Protein AF-A0A1Z8JPA1-F1 (afdb_monomer)

InterPro domains:
  IPR013260 mRNA splicing factor SYF2 [PF08231] (62-197)

Organism: Pichia kudriavzevii (NCBI:txid4909)

Sequence (200 aa):
MTDQRTSQGILEKIKALKSARVEAIQANKRAVYDEASGGKKKNREKQKVKDAFNDEAEQISEHDIEGKERTKRPKKTHGKCKGESQLALQNYKKLAERTYAKNVKEMDDHGLKKTRTEYLEEKELVKKLKAEGLGEEEIRSKLTSRTKLDKYVQKVTSWEKKVYEHRHKSNAIEGADGAIHEKNLHFNNKLKRHYNSIDQ

Mean predicted aligned error: 20.12 Å

Structure (mmCIF, N/CA/C/O backbone):
data_AF-A0A1Z8JPA1-F1
#
_entry.id   AF-A0A1Z8JPA1-F1
#
loop_
_atom_site.group_PDB
_atom_site.id
_atom_site.type_symbol
_atom_site.label_atom_id
_atom_site.label_alt_id
_atom_site.label_comp_id
_atom_site.label_asym_id
_atom_site.label_entity_id
_atom_site.label_seq_id
_atom_site.pdbx_PDB_ins_code
_atom_site.Cartn_x
_atom_site.Cartn_y
_atom_site.Cartn_z
_atom_site.occupancy
_atom_site.B_iso_or_equiv
_atom_site.auth_seq_id
_atom_site.auth_comp_id
_atom_site.auth_asym_id
_atom_site.auth_atom_id
_atom_site.pdbx_PDB_model_num
ATOM 1 N N . MET A 1 1 ? 21.928 51.104 -36.465 1.00 48.19 1 MET A N 1
ATOM 2 C CA . MET A 1 1 ? 22.672 50.748 -35.231 1.00 48.19 1 MET A CA 1
ATOM 3 C C . MET A 1 1 ? 21.711 50.276 -34.126 1.00 48.19 1 MET A C 1
ATOM 5 O O . MET A 1 1 ? 21.634 50.902 -33.077 1.00 48.19 1 MET A O 1
ATOM 9 N N . THR A 1 2 ? 20.955 49.190 -34.333 1.00 52.53 2 THR A N 1
ATOM 10 C CA . THR A 1 2 ? 19.867 48.779 -33.407 1.00 52.53 2 THR A CA 1
ATOM 11 C C . THR A 1 2 ? 19.910 47.313 -32.952 1.00 52.53 2 THR A C 1
ATOM 13 O O . THR A 1 2 ? 19.238 46.984 -31.981 1.00 52.53 2 THR A O 1
ATOM 16 N N . ASP A 1 3 ? 20.763 46.459 -33.527 1.00 54.31 3 ASP A N 1
ATOM 17 C CA . ASP A 1 3 ? 20.795 45.016 -33.202 1.00 54.31 3 ASP A CA 1
ATOM 18 C C . ASP A 1 3 ? 21.645 44.614 -31.984 1.00 54.31 3 ASP A C 1
ATOM 20 O O . ASP A 1 3 ? 21.549 43.493 -31.478 1.00 54.31 3 ASP A O 1
ATOM 24 N N . GLN A 1 4 ? 22.481 45.515 -31.461 1.00 53.53 4 GLN A N 1
ATOM 25 C CA . GLN A 1 4 ? 23.357 45.179 -30.330 1.00 53.53 4 GLN A CA 1
ATOM 26 C C . GLN A 1 4 ? 22.633 45.204 -28.970 1.00 53.53 4 GLN A C 1
ATOM 28 O O . GLN A 1 4 ? 22.968 44.412 -28.089 1.00 53.53 4 GLN A O 1
ATOM 33 N N . ARG A 1 5 ? 21.596 46.042 -28.800 1.00 54.59 5 ARG A N 1
ATOM 34 C CA . ARG A 1 5 ? 20.863 46.176 -27.521 1.00 54.59 5 ARG A CA 1
ATOM 35 C C . ARG A 1 5 ? 19.917 45.004 -27.239 1.00 54.59 5 ARG A C 1
ATOM 37 O O . ARG A 1 5 ? 19.793 44.575 -26.095 1.00 54.59 5 ARG A O 1
ATOM 44 N N . THR A 1 6 ? 19.281 44.452 -28.271 1.00 59.22 6 THR A N 1
ATOM 45 C CA . THR A 1 6 ? 18.412 43.265 -28.167 1.00 59.22 6 THR A CA 1
ATOM 46 C C . THR A 1 6 ? 19.223 42.004 -27.872 1.00 59.22 6 THR A C 1
ATOM 48 O O . THR A 1 6 ? 18.837 41.202 -27.021 1.00 59.22 6 THR A O 1
ATOM 51 N N . SER A 1 7 ? 20.395 41.875 -28.494 1.00 61.62 7 SER A N 1
ATOM 52 C CA . SER A 1 7 ? 21.318 40.757 -28.281 1.00 61.62 7 SER A CA 1
ATOM 53 C C . SER A 1 7 ? 21.902 40.733 -26.859 1.00 61.62 7 SER A C 1
ATOM 55 O O . SER A 1 7 ? 21.977 39.669 -26.241 1.00 61.62 7 SER A O 1
ATOM 57 N N . GLN A 1 8 ? 22.245 41.898 -26.292 1.00 66.44 8 GLN A N 1
ATOM 58 C CA . GLN A 1 8 ? 22.719 42.009 -24.905 1.00 66.44 8 GLN A CA 1
ATOM 59 C C . GLN A 1 8 ? 21.633 41.655 -23.875 1.00 66.44 8 GLN A C 1
ATOM 61 O O . GLN A 1 8 ? 21.898 40.868 -22.967 1.00 66.44 8 GLN A O 1
ATOM 66 N N . GLY A 1 9 ? 20.393 42.129 -24.048 1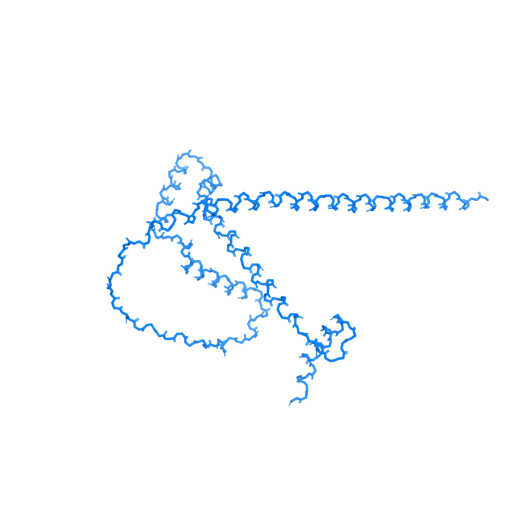.00 73.50 9 GLY A N 1
ATOM 67 C CA . GLY A 1 9 ? 19.293 41.807 -23.125 1.00 73.50 9 GLY A CA 1
ATOM 68 C C . GLY A 1 9 ? 18.903 40.321 -23.114 1.00 73.50 9 GLY A C 1
ATOM 69 O O . GLY A 1 9 ? 18.508 39.778 -22.080 1.00 73.50 9 GLY A O 1
ATOM 70 N N . ILE A 1 10 ? 19.049 39.626 -24.247 1.00 72.31 10 ILE A N 1
ATOM 71 C CA . ILE A 1 10 ? 18.831 38.173 -24.335 1.00 72.31 10 ILE A CA 1
ATOM 72 C C . ILE A 1 10 ? 19.960 37.412 -23.627 1.00 72.31 10 ILE A C 1
ATOM 74 O O . ILE A 1 10 ? 19.694 36.470 -22.877 1.00 72.31 10 ILE A O 1
ATOM 78 N N . LEU A 1 11 ? 21.212 37.839 -23.808 1.00 80.25 11 LEU A N 1
ATOM 79 C CA . LEU A 1 11 ? 22.367 37.253 -23.127 1.00 80.25 11 LEU A CA 1
ATOM 80 C C . LEU A 1 11 ? 22.272 37.388 -21.603 1.00 80.25 11 LEU A C 1
ATOM 82 O O . LEU A 1 11 ? 22.547 36.419 -20.893 1.00 80.25 11 LEU A O 1
ATOM 86 N N . GLU A 1 12 ? 21.827 38.537 -21.095 1.00 83.25 12 GLU A N 1
ATOM 87 C CA . GLU A 1 12 ? 21.614 38.747 -19.659 1.00 83.25 12 GLU A CA 1
ATOM 88 C C . GLU A 1 12 ? 20.503 37.855 -19.097 1.00 83.25 12 GLU A C 1
ATOM 90 O O . GLU A 1 12 ? 20.699 37.214 -18.061 1.00 83.25 12 GLU A O 1
ATOM 95 N N . LYS A 1 13 ? 19.384 37.699 -19.816 1.00 80.44 13 LYS A N 1
ATOM 96 C CA . LYS A 1 13 ? 18.315 36.758 -19.433 1.00 80.44 13 LYS A CA 1
ATOM 97 C C . LYS A 1 13 ? 18.797 35.310 -19.401 1.00 80.44 13 LYS A C 1
ATOM 99 O O . LYS A 1 13 ? 18.468 34.573 -18.474 1.00 80.44 13 LYS A O 1
ATOM 104 N N . ILE A 1 14 ? 19.610 34.891 -20.372 1.00 83.62 14 ILE A N 1
ATOM 105 C CA . ILE A 1 14 ? 20.201 33.544 -20.385 1.00 83.62 14 ILE A CA 1
ATOM 106 C C . ILE A 1 14 ? 21.152 33.360 -19.196 1.00 83.62 14 ILE A C 1
ATOM 108 O O . ILE A 1 14 ? 21.173 32.288 -18.587 1.00 83.62 14 ILE A O 1
ATOM 112 N N . LYS A 1 15 ? 21.922 34.391 -18.836 1.00 88.81 15 LYS A N 1
ATOM 113 C CA . LYS A 1 15 ? 22.817 34.365 -17.672 1.00 88.81 15 LYS A CA 1
ATOM 114 C C . LYS A 1 15 ? 22.029 34.223 -16.366 1.00 88.81 15 LYS A C 1
ATOM 116 O O . LYS A 1 15 ? 22.367 33.352 -15.568 1.00 88.81 15 LYS A O 1
ATOM 121 N N . ALA A 1 16 ? 20.948 34.986 -16.210 1.00 83.50 16 ALA A N 1
ATOM 122 C CA . ALA A 1 16 ? 20.053 34.921 -15.054 1.00 83.50 16 ALA A CA 1
ATOM 123 C C . ALA A 1 16 ? 19.340 33.561 -14.930 1.00 83.50 16 ALA A C 1
ATOM 125 O O . ALA A 1 16 ? 19.232 32.998 -13.844 1.00 83.50 16 ALA A O 1
ATOM 126 N N . LEU A 1 17 ? 18.907 32.969 -16.046 1.00 84.00 17 LEU A N 1
ATOM 127 C CA . LEU A 1 17 ? 18.306 31.630 -16.039 1.00 84.00 17 LEU A CA 1
ATOM 128 C C . LEU A 1 17 ? 19.322 30.543 -15.667 1.00 84.00 17 LEU A C 1
ATOM 130 O O . LEU A 1 17 ? 18.989 29.586 -14.965 1.00 84.00 17 LEU A O 1
ATOM 134 N N . LYS A 1 18 ? 20.576 30.682 -16.111 1.00 87.38 18 LYS A N 1
ATOM 135 C CA . LYS A 1 18 ? 21.655 29.761 -15.733 1.00 87.38 18 LYS A CA 1
ATOM 136 C C . LYS A 1 18 ? 22.012 29.882 -14.251 1.00 87.38 18 LYS A C 1
ATOM 138 O O . LYS A 1 18 ? 22.195 28.843 -13.621 1.00 87.38 18 LYS A O 1
ATOM 143 N N . SER A 1 19 ? 22.069 31.089 -13.683 1.00 87.50 19 SER A N 1
ATOM 144 C CA . SER A 1 19 ? 22.317 31.270 -12.245 1.00 87.50 19 SER A CA 1
ATOM 145 C C . SER A 1 19 ? 21.166 30.724 -11.399 1.00 87.50 19 SER A C 1
ATOM 147 O O . SER A 1 19 ? 21.419 29.927 -10.500 1.00 87.50 19 SER A O 1
ATOM 149 N N . ALA A 1 20 ? 19.914 31.016 -11.765 1.00 85.38 20 ALA A N 1
ATOM 150 C CA . ALA A 1 20 ? 18.733 30.494 -11.072 1.00 85.38 20 ALA A CA 1
ATOM 151 C C . ALA A 1 20 ? 18.687 28.955 -11.081 1.00 85.38 20 ALA A C 1
ATOM 153 O O . ALA A 1 20 ? 18.350 28.316 -10.085 1.00 85.38 20 ALA A O 1
ATOM 154 N N . ARG A 1 21 ? 19.098 28.329 -12.192 1.00 86.25 21 ARG A N 1
ATOM 155 C CA . ARG A 1 21 ? 19.219 26.868 -12.280 1.00 86.25 21 ARG A CA 1
ATOM 156 C C . ARG A 1 21 ? 20.281 26.318 -11.324 1.00 86.25 21 ARG A C 1
ATOM 158 O O . ARG A 1 21 ? 20.0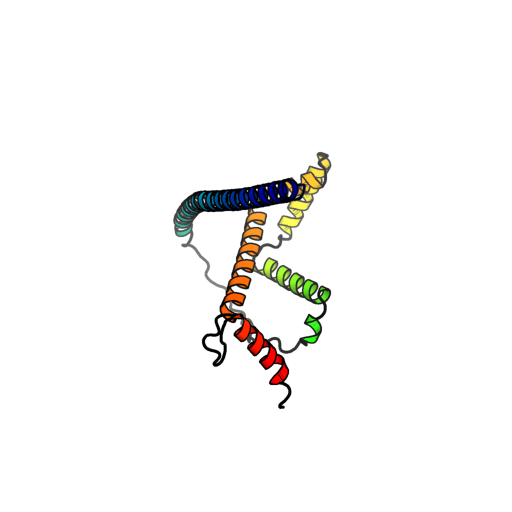58 25.276 -10.712 1.00 86.25 21 ARG A O 1
ATOM 165 N N . VAL A 1 22 ? 21.435 26.973 -11.214 1.00 89.56 22 VAL A N 1
ATOM 166 C CA . VAL A 1 22 ? 22.514 26.541 -10.311 1.00 89.56 22 VAL A CA 1
ATOM 167 C C . VAL A 1 22 ? 22.092 26.687 -8.849 1.00 89.56 22 VAL A C 1
ATOM 169 O O . VAL A 1 22 ? 22.307 25.758 -8.070 1.00 89.56 22 VAL A O 1
ATOM 172 N N . GLU A 1 23 ? 21.429 27.786 -8.493 1.00 88.38 23 GLU A N 1
ATOM 173 C CA . GLU A 1 23 ? 20.879 28.006 -7.151 1.00 88.38 23 GLU A CA 1
ATOM 174 C C . GLU A 1 23 ? 19.828 26.955 -6.785 1.00 88.38 23 GLU A C 1
ATOM 176 O O . GLU A 1 23 ? 19.920 26.345 -5.720 1.00 88.38 23 GLU A O 1
ATOM 181 N N . ALA A 1 24 ? 18.898 26.644 -7.693 1.00 83.06 24 ALA A N 1
ATOM 182 C CA . ALA A 1 24 ? 17.896 25.602 -7.473 1.00 83.06 24 ALA A CA 1
ATOM 183 C C . ALA A 1 24 ? 18.530 24.212 -7.269 1.00 83.06 24 ALA A C 1
ATOM 185 O O . ALA A 1 24 ? 18.106 23.444 -6.404 1.00 83.06 24 ALA A O 1
ATOM 186 N N . ILE A 1 25 ? 19.584 23.884 -8.026 1.00 84.88 25 ILE A N 1
ATOM 187 C CA . ILE A 1 25 ? 20.325 22.625 -7.858 1.00 84.88 25 ILE A CA 1
ATOM 188 C C . ILE A 1 25 ? 21.041 22.587 -6.502 1.00 84.88 25 ILE A C 1
ATOM 190 O O . ILE A 1 25 ? 21.044 21.544 -5.845 1.00 84.88 25 ILE A O 1
ATOM 194 N N . GLN A 1 26 ? 21.649 23.691 -6.065 1.00 86.62 26 GLN A N 1
ATOM 195 C CA . GLN A 1 26 ? 22.315 23.754 -4.763 1.00 86.62 26 GLN A CA 1
ATOM 196 C C . GLN A 1 26 ? 21.324 23.686 -3.596 1.00 86.62 26 GLN A C 1
ATOM 198 O O . GLN A 1 26 ? 21.591 22.968 -2.632 1.00 86.62 26 GLN A O 1
ATOM 203 N N . ALA A 1 27 ? 20.174 24.356 -3.693 1.00 82.62 27 ALA A N 1
ATOM 204 C CA . ALA A 1 27 ? 19.107 24.287 -2.697 1.00 82.62 27 ALA A CA 1
ATOM 205 C C . ALA A 1 27 ? 18.557 22.858 -2.557 1.00 82.62 27 ALA A C 1
ATOM 207 O O . ALA A 1 27 ? 18.473 22.340 -1.445 1.00 82.62 27 ALA A O 1
ATOM 208 N N . ASN A 1 28 ? 18.305 22.173 -3.679 1.00 79.88 28 ASN A N 1
ATOM 209 C CA . ASN A 1 28 ? 17.888 20.768 -3.668 1.00 79.88 28 ASN A CA 1
ATOM 210 C C . ASN A 1 28 ? 18.952 19.846 -3.067 1.00 79.88 28 ASN A C 1
ATOM 212 O O . ASN A 1 28 ? 18.622 18.952 -2.294 1.00 79.88 28 ASN A O 1
ATOM 216 N N . LYS A 1 29 ? 20.238 20.065 -3.374 1.00 81.50 29 LYS A N 1
ATOM 217 C CA . LYS A 1 29 ? 21.318 19.294 -2.744 1.00 81.50 29 LYS A CA 1
ATOM 218 C C . LYS A 1 29 ? 21.328 19.490 -1.229 1.00 81.50 29 LYS A C 1
ATOM 220 O O . LYS A 1 29 ? 21.398 18.498 -0.514 1.00 81.50 29 LYS A O 1
ATOM 225 N N . ARG A 1 30 ? 21.225 20.730 -0.738 1.00 80.88 30 ARG A N 1
ATOM 226 C CA . ARG A 1 30 ? 21.169 21.021 0.706 1.00 80.88 30 ARG A CA 1
ATOM 227 C C . ARG A 1 30 ? 19.982 20.329 1.376 1.00 80.88 30 ARG A C 1
ATOM 229 O O . ARG A 1 30 ? 20.199 19.614 2.343 1.00 80.88 30 ARG A O 1
ATOM 236 N N . ALA A 1 31 ? 18.785 20.425 0.796 1.00 75.62 31 ALA A N 1
ATOM 237 C CA . ALA A 1 31 ? 17.591 19.758 1.319 1.00 75.62 31 ALA A CA 1
ATOM 238 C C . ALA A 1 31 ? 17.764 18.231 1.432 1.00 75.62 31 ALA A C 1
ATOM 240 O O . ALA A 1 31 ? 17.454 17.649 2.468 1.00 75.62 31 ALA A O 1
ATOM 241 N N . VAL A 1 32 ? 18.341 17.587 0.410 1.00 74.88 32 VAL A N 1
ATOM 242 C CA . VAL A 1 32 ? 18.618 16.139 0.424 1.00 74.88 32 VAL A CA 1
ATOM 243 C C . VAL A 1 32 ? 19.662 15.767 1.486 1.00 74.88 32 VAL A C 1
ATOM 245 O O . VAL A 1 32 ? 19.533 14.734 2.144 1.00 74.88 32 VAL A O 1
ATOM 248 N N . TYR A 1 33 ? 20.694 16.592 1.687 1.00 72.62 33 TYR A N 1
ATOM 249 C CA . TYR A 1 33 ? 21.696 16.357 2.732 1.00 72.62 33 TYR A CA 1
ATOM 250 C C . TYR A 1 33 ? 21.137 16.571 4.145 1.00 72.62 33 TYR A C 1
ATOM 252 O O . TYR A 1 33 ? 21.442 15.777 5.040 1.00 72.62 33 TYR A O 1
ATOM 260 N N . ASP A 1 34 ? 20.287 17.575 4.346 1.00 71.75 34 ASP A N 1
ATOM 261 C CA . ASP A 1 34 ? 19.617 17.826 5.624 1.00 71.75 34 ASP A CA 1
ATOM 262 C C . ASP A 1 34 ? 18.659 16.677 5.973 1.00 71.75 34 ASP A C 1
ATOM 264 O O . ASP A 1 34 ? 18.681 16.168 7.096 1.00 71.75 34 ASP A O 1
ATOM 268 N N . GLU A 1 35 ?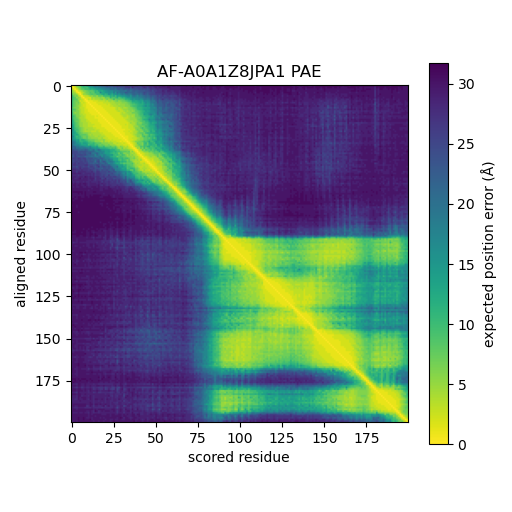 17.915 16.165 4.990 1.00 67.12 35 GLU A N 1
ATOM 269 C CA . GLU A 1 35 ? 17.031 15.005 5.140 1.00 67.12 35 GLU A CA 1
ATOM 270 C C . GLU A 1 35 ? 17.817 13.713 5.444 1.00 67.12 35 GLU A C 1
ATOM 272 O O . GLU A 1 35 ? 17.472 12.955 6.361 1.00 67.12 35 GLU A O 1
ATOM 277 N N . ALA A 1 36 ? 18.950 13.496 4.766 1.00 64.75 36 ALA A N 1
ATOM 278 C CA . ALA A 1 36 ? 19.841 12.365 5.024 1.00 64.75 36 ALA A CA 1
ATOM 279 C C . ALA A 1 36 ? 20.519 12.442 6.407 1.00 64.75 36 ALA A C 1
ATOM 281 O O . ALA A 1 36 ? 20.702 11.415 7.072 1.00 64.75 36 ALA A O 1
ATOM 282 N N . SER A 1 37 ? 20.885 13.642 6.870 1.00 61.25 37 SER A N 1
ATOM 283 C CA . SER A 1 37 ? 21.496 13.845 8.190 1.00 61.25 37 SER A CA 1
ATOM 284 C C . SER A 1 37 ? 20.477 13.682 9.329 1.00 61.25 37 SER A C 1
ATOM 286 O O . SER A 1 37 ? 20.768 13.013 10.328 1.00 61.25 37 SER A O 1
ATOM 288 N N . GLY A 1 38 ? 19.245 14.171 9.143 1.00 55.03 38 GLY A N 1
ATOM 289 C CA . GLY A 1 38 ? 18.122 13.964 10.060 1.00 55.03 38 GLY A CA 1
ATOM 290 C C . GLY A 1 38 ? 17.704 12.492 10.167 1.00 55.03 38 GLY A C 1
ATOM 291 O O . GLY A 1 38 ? 17.390 12.009 11.260 1.00 55.03 38 GLY A O 1
ATOM 292 N N . GLY A 1 39 ? 17.786 11.740 9.064 1.00 54.94 39 GLY A N 1
ATOM 293 C CA . GLY A 1 39 ? 17.540 10.296 9.034 1.00 54.94 39 GLY A CA 1
ATOM 294 C C . GLY A 1 39 ? 18.541 9.480 9.862 1.00 54.94 39 GLY A C 1
ATOM 295 O O . GLY A 1 39 ? 18.152 8.531 10.548 1.00 54.94 39 GLY A O 1
ATOM 296 N N . LYS A 1 40 ? 19.824 9.872 9.882 1.00 55.00 40 LYS A N 1
ATOM 297 C CA . LYS A 1 40 ? 20.860 9.183 10.675 1.00 55.00 40 LYS A CA 1
ATOM 298 C C . LYS A 1 40 ? 20.675 9.361 12.186 1.00 55.00 40 LYS A C 1
ATOM 300 O O . LYS A 1 40 ? 20.874 8.396 12.924 1.00 55.00 40 LYS A O 1
ATOM 305 N N . LYS A 1 41 ? 20.241 10.540 12.653 1.00 52.97 41 LYS A N 1
ATOM 306 C CA . LYS A 1 41 ? 19.901 10.760 14.075 1.00 52.97 41 LYS A CA 1
ATOM 307 C C . LYS A 1 41 ? 18.720 9.886 14.517 1.00 52.97 41 LYS A C 1
ATOM 309 O O . LYS A 1 41 ? 18.833 9.197 15.527 1.00 52.97 41 LYS A O 1
ATOM 314 N N . LYS A 1 42 ? 17.650 9.815 13.714 1.00 55.69 42 LYS A N 1
ATOM 315 C CA . LYS A 1 42 ? 16.453 9.008 14.027 1.00 55.69 42 LYS A CA 1
ATOM 316 C C . LYS A 1 42 ? 16.705 7.495 14.012 1.00 55.69 42 LYS A C 1
ATOM 318 O O . LYS A 1 42 ? 16.097 6.772 14.796 1.00 55.69 42 LYS A O 1
ATOM 323 N N . ASN A 1 43 ? 17.602 6.997 13.159 1.00 55.50 43 ASN A N 1
ATOM 324 C CA . ASN A 1 43 ? 17.949 5.570 13.149 1.00 55.50 43 ASN A CA 1
ATOM 325 C C . ASN A 1 43 ? 18.794 5.153 14.360 1.00 55.50 43 ASN A C 1
ATOM 327 O O . ASN A 1 43 ? 18.585 4.066 14.890 1.00 55.50 43 ASN A O 1
ATOM 331 N N . ARG A 1 44 ? 19.694 6.019 14.847 1.00 56.22 44 ARG A N 1
ATOM 332 C CA . ARG A 1 44 ? 20.522 5.725 16.030 1.00 56.22 44 ARG A CA 1
ATOM 333 C C . ARG A 1 44 ? 19.691 5.657 17.318 1.00 56.22 44 ARG A C 1
ATOM 335 O O . ARG A 1 44 ? 19.993 4.866 18.202 1.00 56.22 44 ARG A O 1
ATOM 342 N N . GLU A 1 45 ? 18.622 6.445 17.392 1.00 55.50 45 GLU A N 1
ATOM 343 C CA . GLU A 1 45 ? 17.658 6.439 18.499 1.00 55.50 45 GLU A CA 1
ATOM 344 C C . GLU A 1 45 ? 16.766 5.185 18.474 1.00 55.50 45 GLU A C 1
ATOM 346 O O . GLU A 1 45 ? 16.570 4.538 19.499 1.00 55.50 45 GLU A O 1
ATOM 351 N N . LYS A 1 46 ? 16.322 4.757 17.282 1.00 58.81 46 LYS A N 1
ATOM 352 C CA . LYS A 1 46 ? 15.574 3.500 17.095 1.00 58.81 46 LYS A CA 1
ATOM 353 C C . LYS A 1 46 ? 16.400 2.245 17.382 1.00 58.81 46 LYS A C 1
ATOM 355 O O . LYS A 1 46 ? 15.825 1.238 17.785 1.00 58.81 46 LYS A O 1
ATOM 360 N N . GLN A 1 47 ? 17.715 2.292 17.168 1.00 56.56 47 GLN A N 1
ATOM 361 C CA . GLN A 1 47 ? 18.610 1.180 17.492 1.00 56.56 47 GLN A CA 1
ATOM 362 C C . GLN A 1 47 ? 18.734 1.001 19.014 1.00 56.56 47 GLN A C 1
ATOM 364 O O . GLN A 1 47 ? 18.510 -0.096 19.503 1.00 56.56 47 GLN A O 1
ATOM 369 N N . LYS A 1 48 ? 18.925 2.095 19.770 1.00 58.66 48 LYS A N 1
ATOM 370 C CA . LYS A 1 48 ? 18.981 2.052 21.245 1.00 58.66 48 LYS A CA 1
ATOM 371 C C . LYS A 1 48 ? 17.704 1.502 21.892 1.00 58.66 48 LYS A C 1
ATOM 373 O O . LYS A 1 48 ? 17.785 0.805 22.893 1.00 58.66 48 LYS A O 1
ATOM 378 N N . VAL A 1 49 ? 16.534 1.797 21.319 1.00 57.44 49 VAL A N 1
ATOM 379 C CA . VAL A 1 49 ? 15.247 1.261 21.807 1.00 57.44 49 VAL A CA 1
ATOM 380 C C . VAL A 1 49 ? 15.085 -0.226 21.474 1.00 57.44 49 VAL A C 1
ATOM 382 O O . VAL A 1 49 ? 14.476 -0.956 22.248 1.00 57.44 49 VAL A O 1
ATOM 385 N N . LYS A 1 50 ? 15.629 -0.693 20.341 1.00 58.31 50 LYS A N 1
ATOM 386 C CA . LYS A 1 50 ? 15.616 -2.119 19.984 1.00 58.31 50 LYS A CA 1
ATOM 387 C C . LYS A 1 50 ? 16.528 -2.953 20.875 1.00 58.31 50 LYS A C 1
ATOM 389 O O . LYS A 1 50 ? 16.120 -4.042 21.255 1.00 58.31 50 LYS A O 1
ATOM 394 N N . ASP A 1 51 ? 17.706 -2.437 21.208 1.00 55.97 51 ASP A N 1
ATOM 395 C CA . ASP A 1 51 ? 18.657 -3.156 22.057 1.00 55.97 51 ASP A CA 1
ATOM 396 C C . ASP A 1 51 ? 18.100 -3.294 23.493 1.00 55.97 51 ASP A C 1
ATOM 398 O O . ASP A 1 51 ? 18.153 -4.377 24.060 1.00 55.97 51 ASP A O 1
ATOM 402 N N . ALA A 1 52 ? 17.407 -2.271 24.019 1.00 54.59 52 ALA A N 1
ATOM 403 C CA . ALA A 1 52 ? 16.730 -2.343 25.323 1.00 54.59 52 ALA A CA 1
ATOM 404 C C . ALA A 1 52 ? 15.533 -3.321 25.373 1.00 54.59 52 ALA A C 1
ATOM 406 O O . ALA A 1 52 ? 15.230 -3.864 26.428 1.00 54.59 52 ALA A O 1
ATOM 407 N N . PHE A 1 53 ? 14.849 -3.555 24.246 1.00 51.34 53 PHE A N 1
ATOM 408 C CA . PHE A 1 53 ? 13.708 -4.482 24.167 1.00 51.34 53 PHE A CA 1
ATOM 409 C C . PHE A 1 53 ? 14.125 -5.954 24.045 1.00 51.34 53 PHE A C 1
ATOM 411 O O . PHE A 1 53 ? 13.315 -6.842 24.301 1.00 51.34 53 PHE A O 1
ATOM 418 N N . ASN A 1 54 ? 15.356 -6.219 23.603 1.00 53.94 54 ASN A N 1
ATOM 419 C CA . ASN A 1 54 ? 15.850 -7.580 23.417 1.00 53.94 54 ASN A CA 1
ATOM 420 C C . ASN A 1 54 ? 16.337 -8.189 24.743 1.00 53.94 54 ASN A C 1
ATOM 422 O O . ASN A 1 54 ? 16.080 -9.364 24.982 1.00 53.94 54 ASN A O 1
ATOM 426 N N . ASP A 1 55 ? 16.918 -7.375 25.631 1.00 45.94 55 ASP A N 1
ATOM 427 C CA . ASP A 1 55 ? 17.339 -7.806 26.974 1.00 45.94 55 ASP A CA 1
ATOM 428 C C . ASP A 1 55 ? 16.140 -8.162 27.883 1.00 45.94 55 ASP A C 1
ATOM 430 O O . ASP A 1 55 ? 16.247 -9.019 28.758 1.00 45.94 55 ASP A O 1
ATOM 434 N N . GLU A 1 56 ? 14.966 -7.562 27.651 1.00 49.66 56 GLU A N 1
ATOM 435 C CA . GLU A 1 56 ? 13.725 -7.871 28.385 1.00 49.66 56 GLU A CA 1
ATOM 436 C C . GLU A 1 56 ? 13.036 -9.157 27.879 1.00 49.66 56 GLU A C 1
ATOM 438 O O . GLU A 1 56 ? 12.341 -9.841 28.631 1.00 49.66 56 GLU A O 1
ATOM 443 N N . ALA A 1 57 ? 13.236 -9.517 26.606 1.00 48.78 57 ALA A N 1
ATOM 444 C CA . ALA A 1 57 ? 12.600 -10.677 25.980 1.00 48.78 57 ALA A CA 1
ATOM 445 C C . ALA A 1 57 ? 13.304 -12.011 26.296 1.00 48.78 57 ALA A C 1
ATOM 447 O O . ALA A 1 57 ? 12.658 -13.060 26.255 1.00 48.78 57 ALA A O 1
ATOM 448 N N . GLU A 1 58 ? 14.593 -11.991 26.651 1.00 47.47 58 GLU A N 1
ATOM 449 C CA . GLU A 1 58 ? 15.330 -13.198 27.057 1.00 47.47 58 GLU A CA 1
ATOM 450 C C . GLU A 1 58 ? 14.948 -13.706 28.462 1.00 47.47 58 GLU A C 1
ATOM 452 O O . GLU A 1 58 ? 15.209 -14.864 28.773 1.00 47.47 58 GLU A O 1
ATOM 457 N N . GLN A 1 59 ? 14.235 -12.920 29.281 1.00 46.81 59 GLN A N 1
ATOM 458 C CA . GLN A 1 59 ? 13.753 -13.362 30.602 1.00 46.81 59 GLN A CA 1
ATOM 459 C C . GLN A 1 59 ? 12.406 -14.114 30.590 1.00 46.81 59 GLN A C 1
ATOM 461 O O . GLN A 1 59 ? 11.989 -14.613 31.631 1.00 46.81 59 GLN A O 1
ATOM 466 N N . ILE A 1 60 ? 11.710 -14.228 29.448 1.00 43.47 60 ILE A N 1
ATOM 467 C CA . ILE A 1 60 ? 10.328 -14.770 29.397 1.00 43.47 60 ILE A CA 1
ATOM 468 C C . ILE A 1 60 ? 10.254 -16.174 28.748 1.00 43.47 60 ILE A C 1
ATOM 470 O O . ILE A 1 60 ? 9.186 -16.772 28.654 1.00 43.47 60 ILE A O 1
ATOM 474 N N . SER A 1 61 ? 11.377 -16.763 28.327 1.00 43.56 61 SER A N 1
ATOM 475 C CA . SER A 1 61 ? 11.404 -18.032 27.574 1.00 43.56 61 SER A CA 1
ATOM 476 C C . SER A 1 61 ? 11.803 -19.265 28.409 1.00 43.56 61 SER A C 1
ATOM 478 O O . SER A 1 61 ? 12.565 -20.103 27.937 1.00 43.56 61 SER A O 1
ATOM 480 N N . GLU A 1 62 ? 11.264 -19.427 29.614 1.00 43.00 62 GLU A N 1
ATOM 481 C CA . GLU A 1 62 ? 11.310 -20.699 30.355 1.00 43.00 62 GLU A CA 1
ATOM 482 C C . GLU A 1 62 ? 9.989 -20.912 31.109 1.00 43.00 62 GLU A C 1
ATOM 484 O O . GLU A 1 62 ? 9.907 -20.695 32.309 1.00 43.00 62 GLU A O 1
ATOM 489 N N . HIS A 1 63 ? 8.922 -21.293 30.399 1.00 37.34 63 HIS A N 1
ATOM 490 C CA . HIS A 1 63 ? 7.878 -22.169 30.949 1.00 37.34 63 HIS A CA 1
ATOM 491 C C . HIS A 1 63 ? 6.911 -22.639 29.852 1.00 37.34 63 HIS A C 1
ATOM 493 O O . HIS A 1 63 ? 6.347 -21.832 29.118 1.00 37.34 63 HIS A O 1
ATOM 499 N N . ASP A 1 64 ? 6.737 -23.960 29.802 1.00 38.53 64 ASP A N 1
ATOM 500 C CA . ASP A 1 64 ? 5.591 -24.740 29.325 1.00 38.53 64 ASP A CA 1
ATOM 501 C C . ASP A 1 64 ? 4.998 -24.501 27.923 1.00 38.53 64 ASP A C 1
ATOM 503 O O . ASP A 1 64 ? 4.476 -23.448 27.573 1.00 38.53 64 ASP A O 1
ATOM 507 N N . ILE A 1 65 ? 4.909 -25.590 27.151 1.00 42.62 65 ILE A N 1
ATOM 508 C CA . ILE A 1 65 ? 3.673 -26.393 27.074 1.00 42.62 65 ILE A CA 1
ATOM 509 C C . ILE A 1 65 ? 3.981 -27.685 26.297 1.00 42.62 65 ILE A C 1
ATOM 511 O O . ILE A 1 65 ? 4.206 -27.695 25.082 1.00 42.62 65 ILE A O 1
ATOM 515 N N . GLU A 1 66 ? 3.960 -28.794 27.032 1.00 37.16 66 GLU A N 1
ATOM 516 C CA . GLU A 1 66 ? 3.824 -30.153 26.519 1.00 37.16 66 GLU A CA 1
ATOM 517 C C . GLU A 1 66 ? 2.410 -30.415 25.970 1.00 37.16 66 GLU A C 1
ATOM 519 O O . GLU A 1 66 ? 1.403 -30.007 26.544 1.00 37.16 66 GLU A O 1
ATOM 524 N N . GLY A 1 67 ? 2.351 -31.203 24.890 1.00 37.69 67 GLY A N 1
ATOM 525 C CA . GLY A 1 67 ? 1.239 -32.113 24.602 1.00 37.69 67 GLY A CA 1
ATOM 526 C C . GLY A 1 67 ? -0.011 -31.539 23.923 1.00 37.69 67 GLY A C 1
ATOM 527 O O . GLY A 1 67 ? -0.918 -31.051 24.589 1.00 37.69 67 GLY A O 1
ATOM 528 N N . LYS A 1 68 ? -0.136 -31.760 22.600 1.00 39.69 68 LYS A N 1
ATOM 529 C CA . LYS A 1 68 ? -1.314 -32.408 21.970 1.00 39.69 68 LYS A CA 1
ATOM 530 C C . LYS A 1 68 ? -1.136 -32.641 20.459 1.00 39.69 68 LYS A C 1
ATOM 532 O O . LYS A 1 68 ? -0.686 -31.787 19.703 1.00 39.69 68 LYS A O 1
ATOM 537 N N . GLU A 1 69 ? -1.472 -33.873 20.090 1.00 35.28 69 GLU A N 1
ATOM 538 C CA . GLU A 1 69 ? -1.634 -34.526 18.786 1.00 35.28 69 GLU A CA 1
ATOM 539 C C . GLU A 1 69 ? -1.405 -33.726 17.490 1.00 35.28 69 GLU A C 1
ATOM 541 O O . GLU A 1 69 ? -2.162 -32.850 17.072 1.00 35.28 69 GLU A O 1
ATOM 546 N N . ARG A 1 70 ? -0.394 -34.185 16.745 1.00 40.16 70 ARG A N 1
ATOM 547 C CA . ARG A 1 70 ? -0.146 -33.847 15.342 1.00 40.16 70 ARG A CA 1
ATOM 548 C C . ARG A 1 70 ? -1.212 -34.474 14.434 1.00 40.16 70 ARG A C 1
ATOM 550 O O . ARG A 1 70 ? -0.985 -35.527 13.839 1.00 40.16 70 ARG A O 1
ATOM 557 N N . THR A 1 71 ? -2.324 -33.781 14.201 1.00 39.44 71 THR A N 1
ATOM 558 C CA . THR A 1 71 ? -3.097 -33.996 12.967 1.00 39.44 71 THR A CA 1
ATOM 559 C C . THR A 1 71 ? -2.205 -33.650 11.776 1.00 39.44 71 THR A C 1
ATOM 561 O O . THR A 1 71 ? -1.807 -32.495 11.595 1.00 39.44 71 THR A O 1
ATOM 564 N N . LYS A 1 72 ? -1.845 -34.668 10.985 1.00 41.41 72 LYS A N 1
ATOM 565 C CA . LYS A 1 72 ? -1.048 -34.548 9.758 1.00 41.41 72 LYS A CA 1
ATOM 566 C C . LYS A 1 72 ? -1.747 -33.587 8.793 1.00 41.41 72 LYS A C 1
ATOM 568 O O . LYS A 1 72 ? -2.640 -33.976 8.048 1.00 41.41 72 LYS A O 1
ATOM 573 N N . ARG A 1 73 ? -1.324 -32.319 8.795 1.00 43.44 73 ARG A N 1
ATOM 574 C CA . ARG A 1 73 ? -1.676 -31.362 7.741 1.00 43.44 73 ARG A CA 1
ATOM 575 C C . ARG A 1 73 ? -1.181 -31.934 6.408 1.00 43.44 73 ARG A C 1
ATOM 577 O O . ARG A 1 73 ? -0.036 -32.394 6.356 1.00 43.44 73 ARG A O 1
ATOM 584 N N . PRO A 1 74 ? -1.990 -31.912 5.336 1.00 40.94 74 PRO A N 1
ATOM 585 C CA . PRO A 1 74 ? -1.520 -32.341 4.030 1.00 40.94 74 PRO A CA 1
ATOM 586 C C . PRO A 1 74 ? -0.297 -31.497 3.669 1.00 40.94 74 PRO A C 1
ATOM 588 O O . PRO A 1 74 ? -0.327 -30.266 3.768 1.00 40.94 74 PRO A O 1
ATOM 591 N N . LYS A 1 75 ? 0.806 -32.171 3.313 1.00 41.72 75 LYS A N 1
ATOM 592 C CA . LYS A 1 75 ? 2.005 -31.531 2.766 1.00 41.72 75 LYS A CA 1
ATOM 593 C C . LYS A 1 75 ? 1.531 -30.586 1.665 1.00 41.72 75 LYS A C 1
ATOM 595 O O . LYS A 1 75 ? 0.992 -31.045 0.663 1.00 41.72 75 LYS A O 1
ATOM 600 N N . LYS A 1 76 ? 1.718 -29.275 1.852 1.00 42.25 76 LYS A N 1
ATOM 601 C CA . LYS A 1 76 ? 1.595 -28.307 0.763 1.00 42.25 76 LYS A CA 1
ATOM 602 C C . LYS A 1 76 ? 2.662 -28.684 -0.258 1.00 42.25 76 LYS A C 1
ATOM 604 O O . LYS A 1 76 ? 3.807 -28.257 -0.156 1.00 42.25 76 LYS A O 1
ATOM 609 N N . THR A 1 77 ? 2.304 -29.516 -1.226 1.00 39.16 77 THR A 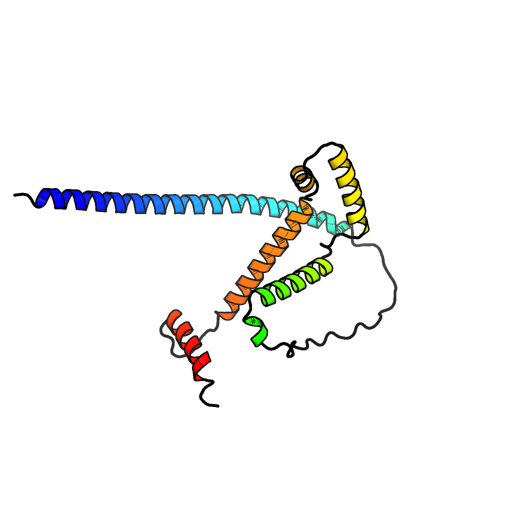N 1
ATOM 610 C CA . THR A 1 77 ? 3.011 -29.545 -2.494 1.00 39.16 77 THR A CA 1
ATOM 611 C C . THR A 1 77 ? 2.996 -28.106 -2.982 1.00 39.16 77 THR A C 1
ATOM 613 O O . THR A 1 77 ? 1.920 -27.523 -3.137 1.00 39.16 77 THR A O 1
ATOM 616 N N . HIS A 1 78 ? 4.173 -27.512 -3.176 1.00 39.47 78 HIS A N 1
ATOM 617 C CA . HIS A 1 78 ? 4.351 -26.313 -3.988 1.00 39.47 78 HIS A CA 1
ATOM 618 C C . HIS A 1 78 ? 3.950 -26.655 -5.434 1.00 39.47 78 HIS A C 1
ATOM 620 O O . HIS A 1 78 ? 4.766 -26.715 -6.349 1.00 39.47 78 HIS A O 1
ATOM 626 N N . GLY A 1 79 ? 2.665 -26.936 -5.640 1.00 35.69 79 GLY A N 1
ATOM 627 C CA . GLY A 1 79 ? 2.041 -26.964 -6.936 1.00 35.69 79 GLY A CA 1
ATOM 628 C C . GLY A 1 79 ? 2.026 -25.523 -7.389 1.00 35.69 79 GLY A C 1
ATOM 629 O O . GLY A 1 79 ? 1.260 -24.709 -6.879 1.00 35.69 79 GLY A O 1
ATOM 630 N N . LYS A 1 80 ? 2.929 -25.196 -8.313 1.00 44.00 80 LYS A N 1
ATOM 631 C CA . LYS A 1 80 ? 2.766 -24.050 -9.203 1.00 44.00 80 LYS A CA 1
ATOM 632 C C . LYS A 1 80 ? 1.285 -24.031 -9.593 1.00 44.00 80 LYS A C 1
ATOM 634 O O . LYS A 1 80 ? 0.831 -25.004 -10.189 1.00 44.00 80 LYS A O 1
ATOM 639 N N . CYS A 1 81 ? 0.537 -22.993 -9.213 1.00 39.94 81 CYS A N 1
ATOM 640 C CA . CYS A 1 81 ? -0.833 -22.790 -9.677 1.00 39.94 81 CYS A CA 1
ATOM 641 C C . CYS A 1 81 ? -0.796 -22.623 -11.205 1.00 39.94 81 CYS A C 1
ATOM 643 O O . CYS A 1 81 ? -0.774 -21.510 -11.716 1.00 39.94 81 CYS A O 1
ATOM 645 N N . LYS A 1 82 ? -0.717 -23.734 -11.940 1.00 40.25 82 LYS A N 1
ATOM 646 C CA . LYS A 1 82 ? -0.716 -23.821 -13.403 1.00 40.25 82 LYS A CA 1
ATOM 647 C C . LYS A 1 82 ? -2.152 -23.911 -13.947 1.00 40.25 82 LYS A C 1
ATOM 649 O O . LYS A 1 82 ? -2.387 -24.606 -14.923 1.00 40.25 82 LYS A O 1
ATOM 654 N N . GLY A 1 83 ? -3.116 -23.270 -13.283 1.00 38.97 83 GLY A N 1
ATOM 655 C CA . GLY A 1 83 ? -4.544 -23.445 -13.583 1.00 38.97 83 GLY A CA 1
ATOM 656 C C . GLY A 1 83 ? -5.308 -22.178 -13.953 1.00 38.97 83 GLY A C 1
ATOM 657 O O . GLY A 1 83 ? -6.419 -22.277 -14.454 1.00 38.97 83 GLY A O 1
ATOM 658 N N . GLU A 1 84 ? -4.749 -20.986 -13.747 1.00 45.84 84 GLU A N 1
ATOM 659 C CA . GLU A 1 84 ? -5.447 -19.741 -14.080 1.00 45.84 84 GLU A CA 1
ATOM 660 C C . GLU A 1 84 ? -4.705 -19.046 -15.211 1.00 45.84 84 GLU A C 1
ATOM 662 O O . GLU A 1 84 ? -3.585 -18.565 -15.030 1.00 45.84 84 GLU A O 1
ATOM 667 N N . SER A 1 85 ? -5.325 -19.057 -16.392 1.00 43.75 85 SER A N 1
ATOM 668 C CA . SER A 1 85 ? -4.756 -18.505 -17.617 1.00 43.75 85 SER A CA 1
ATOM 669 C C . SER A 1 85 ? -4.181 -17.103 -17.391 1.00 43.75 85 SER A C 1
ATOM 671 O O . SER A 1 85 ? -4.809 -16.222 -16.796 1.00 43.75 85 SER A O 1
ATOM 673 N N . GLN A 1 86 ? -2.985 -16.871 -17.929 1.00 50.44 86 GLN A N 1
ATOM 674 C CA . GLN A 1 86 ? -2.370 -15.545 -17.993 1.00 50.44 86 GLN A CA 1
ATOM 675 C C . GLN A 1 86 ? -3.264 -14.500 -18.693 1.00 50.44 86 GLN A C 1
ATOM 677 O O . GLN A 1 86 ? -3.043 -13.305 -18.526 1.00 50.44 86 GLN A O 1
ATOM 682 N N . LEU A 1 87 ? -4.314 -14.924 -19.405 1.00 47.34 87 LEU A N 1
ATOM 683 C CA . LEU A 1 87 ? -5.341 -14.059 -19.993 1.00 47.34 87 LEU A CA 1
ATOM 684 C C . LEU A 1 87 ? -6.134 -13.264 -18.938 1.00 47.34 87 LEU A C 1
ATOM 686 O O . LEU A 1 87 ? -6.588 -12.157 -19.217 1.00 47.34 87 LEU A O 1
ATOM 690 N N . ALA A 1 88 ? -6.245 -13.756 -17.698 1.00 4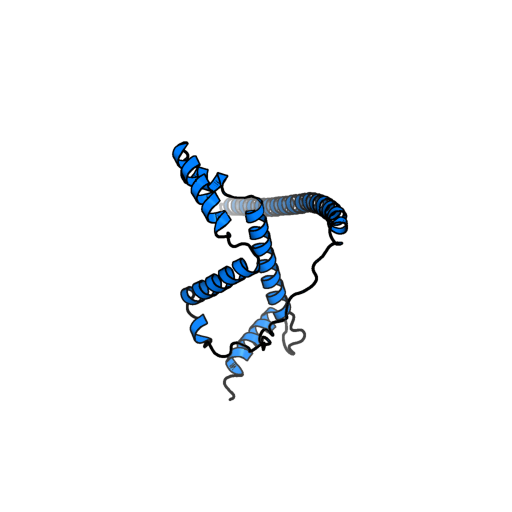4.50 88 ALA A N 1
ATOM 691 C CA . ALA A 1 88 ? -6.903 -13.030 -16.607 1.00 44.50 88 ALA A CA 1
ATOM 692 C C . ALA A 1 88 ? -6.093 -11.823 -16.077 1.00 44.50 88 ALA A C 1
ATOM 694 O O . ALA A 1 88 ? -6.643 -11.005 -15.339 1.00 44.50 88 ALA A O 1
ATOM 695 N N . LEU A 1 89 ? -4.812 -11.684 -16.453 1.00 51.81 89 LEU A N 1
ATOM 696 C CA . LEU A 1 89 ? -3.935 -10.578 -16.033 1.00 51.81 89 LEU A CA 1
ATOM 697 C C . LEU A 1 89 ? -4.136 -9.278 -16.829 1.00 51.81 89 LEU A C 1
ATOM 699 O O . LEU A 1 89 ? -3.536 -8.269 -16.472 1.00 51.81 89 LEU A O 1
ATOM 703 N N . GLN A 1 90 ? -4.963 -9.270 -17.879 1.00 60.97 90 GLN A N 1
ATOM 704 C CA . GLN A 1 90 ? -5.147 -8.079 -18.720 1.00 60.97 90 GLN A CA 1
ATOM 705 C C . GLN A 1 90 ? -6.156 -7.064 -18.161 1.00 60.97 90 GLN A C 1
ATOM 707 O O . GLN A 1 90 ? -6.178 -5.919 -18.601 1.00 60.97 90 GLN A O 1
ATOM 712 N N . ASN A 1 91 ? -6.977 -7.444 -17.175 1.00 78.81 91 ASN A N 1
ATOM 713 C CA . ASN A 1 91 ? -7.944 -6.534 -16.564 1.00 78.81 91 ASN A CA 1
ATOM 714 C C . ASN A 1 91 ? -7.464 -6.070 -15.181 1.00 78.81 91 ASN A C 1
ATOM 716 O O . ASN A 1 91 ? -7.433 -6.853 -14.227 1.00 78.81 91 ASN A O 1
ATOM 720 N N . TYR A 1 92 ? -7.160 -4.775 -15.061 1.00 81.88 92 TYR A N 1
ATOM 721 C CA . TYR A 1 92 ? -6.737 -4.154 -13.804 1.00 81.88 92 TYR A CA 1
ATOM 722 C C . TYR A 1 92 ? -7.741 -4.349 -12.660 1.00 81.88 92 TYR A C 1
ATOM 724 O O . TYR A 1 92 ? -7.318 -4.514 -11.518 1.00 81.88 92 TYR A O 1
ATOM 732 N N . LYS A 1 93 ? -9.051 -4.412 -12.943 1.00 82.88 93 LYS A N 1
ATOM 733 C CA . LYS A 1 93 ? -10.083 -4.680 -11.929 1.00 82.88 93 LYS A CA 1
ATOM 734 C C . LYS A 1 93 ? -9.935 -6.081 -11.333 1.00 82.88 93 LYS A C 1
ATOM 736 O O . LYS A 1 93 ? -9.853 -6.221 -10.117 1.00 82.88 93 LYS A O 1
ATOM 741 N N . LYS A 1 94 ? -9.804 -7.107 -12.182 1.00 81.06 94 LYS A N 1
ATOM 742 C CA . LYS A 1 94 ? -9.595 -8.498 -11.733 1.00 81.06 94 LYS A CA 1
ATOM 743 C C . LYS A 1 94 ? -8.264 -8.659 -10.989 1.00 81.06 94 LYS A C 1
ATOM 745 O O . LYS A 1 94 ? -8.176 -9.400 -10.011 1.00 81.06 94 LYS A O 1
ATOM 750 N N . LEU A 1 95 ? -7.226 -7.936 -11.417 1.00 81.44 95 LEU A N 1
ATOM 751 C CA . LEU A 1 95 ? -5.941 -7.907 -10.718 1.00 81.44 95 LEU A CA 1
ATOM 752 C C . LEU A 1 95 ? -6.056 -7.262 -9.328 1.00 81.44 95 LEU A C 1
ATOM 754 O O . LEU A 1 95 ? -5.475 -7.776 -8.368 1.00 81.44 95 LEU A O 1
ATOM 758 N N . ALA A 1 96 ? -6.811 -6.170 -9.205 1.00 81.50 96 ALA A N 1
ATOM 759 C CA . ALA A 1 96 ? -7.070 -5.512 -7.930 1.00 81.50 96 ALA A CA 1
ATOM 760 C C . ALA A 1 96 ? -7.844 -6.431 -6.973 1.00 81.50 96 ALA A C 1
ATOM 762 O O . ALA A 1 96 ? -7.416 -6.604 -5.835 1.00 81.50 96 ALA A O 1
ATOM 763 N N . GLU A 1 97 ? -8.901 -7.099 -7.446 1.00 84.19 97 GLU A N 1
ATOM 764 C CA . GLU A 1 97 ? -9.675 -8.079 -6.666 1.00 84.19 97 GLU A CA 1
ATOM 765 C C . GLU A 1 97 ? -8.785 -9.213 -6.136 1.00 84.19 97 GLU A C 1
ATOM 767 O O . GLU A 1 97 ? -8.808 -9.537 -4.946 1.00 84.19 97 GLU A O 1
ATOM 772 N N . ARG A 1 98 ? -7.916 -9.766 -6.989 1.00 82.00 98 ARG A N 1
ATOM 773 C CA . ARG A 1 98 ? -6.965 -10.815 -6.597 1.00 82.00 98 ARG A CA 1
ATOM 774 C C . ARG A 1 98 ? -5.943 -10.325 -5.572 1.00 82.00 98 ARG A C 1
ATOM 776 O O . ARG A 1 98 ? -5.623 -11.040 -4.622 1.00 82.00 98 ARG A O 1
ATOM 783 N N . THR A 1 99 ? -5.416 -9.118 -5.768 1.00 84.88 99 THR A N 1
ATOM 784 C CA . THR A 1 99 ? -4.437 -8.509 -4.856 1.00 84.88 99 THR A CA 1
ATOM 785 C C . THR A 1 99 ? -5.075 -8.222 -3.501 1.00 84.88 99 THR A C 1
ATOM 787 O O . THR A 1 99 ? -4.478 -8.515 -2.467 1.00 84.88 99 THR A O 1
ATOM 790 N N . TYR A 1 100 ? -6.318 -7.740 -3.497 1.00 86.06 100 TYR A N 1
ATOM 791 C CA . TYR A 1 100 ? -7.105 -7.538 -2.288 1.00 86.06 100 TYR A CA 1
ATOM 792 C C . TYR A 1 100 ? -7.324 -8.854 -1.536 1.00 86.06 100 TYR A C 1
ATOM 794 O O . TYR A 1 100 ? -6.963 -8.948 -0.366 1.00 86.06 100 TYR A O 1
ATOM 802 N N . ALA A 1 101 ? -7.813 -9.899 -2.210 1.00 83.94 101 ALA A N 1
ATOM 803 C CA . ALA A 1 101 ? -8.043 -11.205 -1.589 1.00 83.94 101 ALA A CA 1
ATOM 804 C C . ALA A 1 101 ? -6.760 -11.796 -0.976 1.00 83.94 101 ALA A C 1
ATOM 806 O O . ALA A 1 101 ? -6.782 -12.343 0.129 1.00 83.94 101 ALA A O 1
ATOM 807 N N . LYS A 1 102 ? -5.618 -11.635 -1.658 1.00 86.06 102 LYS A N 1
ATOM 808 C CA . LYS A 1 102 ? -4.308 -12.025 -1.125 1.00 86.06 102 LYS A CA 1
ATOM 809 C C . LYS A 1 102 ? -3.957 -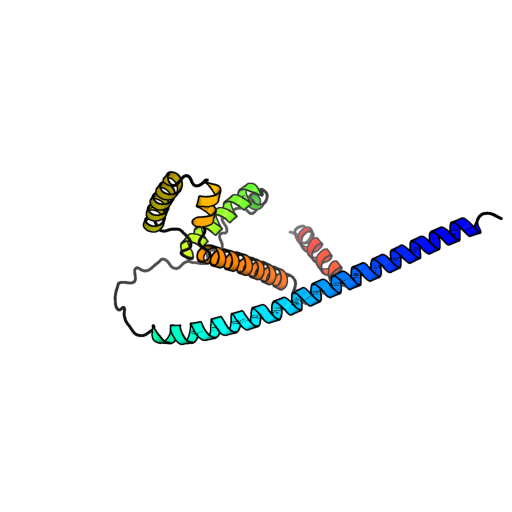11.237 0.141 1.00 86.06 102 LYS A C 1
ATOM 811 O O . LYS A 1 102 ? -3.567 -11.839 1.138 1.00 86.06 102 LYS A O 1
ATOM 816 N N . ASN A 1 103 ? -4.122 -9.916 0.115 1.00 84.75 103 ASN A N 1
ATOM 817 C CA . ASN A 1 103 ? -3.804 -9.051 1.250 1.00 84.75 103 ASN A CA 1
ATOM 818 C C . ASN A 1 103 ? -4.689 -9.342 2.467 1.00 84.75 103 ASN A C 1
ATOM 820 O O . ASN A 1 103 ? -4.175 -9.337 3.583 1.00 84.75 103 ASN A O 1
ATOM 824 N N . VAL A 1 104 ? -5.978 -9.636 2.259 1.00 84.25 104 VAL A N 1
ATOM 825 C CA . VAL A 1 104 ? -6.907 -10.054 3.322 1.00 84.25 104 VAL A CA 1
ATOM 826 C C . VAL A 1 104 ? -6.419 -11.341 3.980 1.00 84.25 104 VAL A C 1
ATOM 828 O O . VAL A 1 104 ? -6.292 -11.394 5.198 1.00 84.25 104 VAL A O 1
ATOM 831 N N . LYS A 1 105 ? -6.056 -12.354 3.188 1.00 82.69 105 LYS A N 1
ATOM 832 C CA . LYS A 1 105 ? -5.530 -13.615 3.725 1.00 82.69 105 LYS A CA 1
ATOM 833 C C . LYS A 1 105 ? -4.248 -13.416 4.536 1.00 82.69 105 LYS A C 1
ATOM 835 O O . LYS A 1 105 ? -4.103 -13.980 5.612 1.00 82.69 105 LYS A O 1
ATOM 840 N N . GLU A 1 106 ? -3.337 -12.577 4.052 1.00 80.06 106 GLU A N 1
ATOM 841 C CA . GLU A 1 106 ? -2.124 -12.246 4.801 1.00 80.06 106 GLU A CA 1
ATOM 842 C C . GLU A 1 106 ? -2.420 -11.459 6.090 1.00 80.06 106 GLU A C 1
ATOM 844 O O . GLU A 1 106 ? -1.662 -11.560 7.048 1.00 80.06 106 GLU A O 1
ATOM 849 N N . MET A 1 107 ? -3.480 -10.643 6.142 1.00 77.88 107 MET A N 1
ATOM 850 C CA . MET A 1 107 ? -3.884 -9.986 7.393 1.00 77.88 107 MET A CA 1
ATOM 851 C C . MET A 1 107 ? -4.370 -10.994 8.438 1.00 77.88 107 MET A C 1
ATOM 853 O O . MET A 1 107 ? -4.076 -10.810 9.621 1.00 77.88 107 MET A O 1
ATOM 857 N N . ASP A 1 108 ? -5.059 -12.049 8.002 1.00 75.31 108 ASP A N 1
ATOM 858 C CA . ASP A 1 108 ? -5.488 -13.155 8.862 1.00 75.31 108 ASP A CA 1
ATOM 859 C C . ASP A 1 108 ? -4.264 -13.923 9.394 1.00 75.31 108 ASP A C 1
ATOM 861 O O . ASP A 1 108 ? -4.141 -14.118 10.602 1.00 75.31 108 ASP A O 1
ATOM 865 N N . ASP A 1 109 ? -3.310 -14.262 8.520 1.00 75.44 109 ASP A N 1
ATOM 866 C CA . ASP A 1 109 ? -2.086 -14.997 8.884 1.00 75.44 109 ASP A CA 1
ATOM 867 C C . ASP A 1 109 ? -1.169 -14.209 9.847 1.00 75.44 109 ASP A C 1
ATOM 869 O O . ASP A 1 109 ? -0.438 -14.801 10.640 1.00 75.44 109 ASP A O 1
ATOM 873 N N . HIS A 1 110 ? -1.201 -12.873 9.797 1.00 68.69 110 HIS A N 1
ATOM 874 C CA . HIS A 1 110 ? -0.386 -11.992 10.645 1.00 68.69 110 HIS A CA 1
ATOM 875 C C . HIS A 1 110 ? -1.112 -11.469 11.897 1.00 68.69 110 HIS A C 1
ATOM 877 O O . HIS A 1 110 ? -0.583 -10.588 12.577 1.00 68.69 110 HIS A O 1
ATOM 883 N N . GLY A 1 111 ? -2.319 -11.963 12.201 1.00 68.44 111 GLY A N 1
ATOM 884 C CA . GLY A 1 111 ? -3.071 -11.549 13.393 1.00 68.44 111 GLY A CA 1
ATOM 885 C C . GLY A 1 111 ? -3.451 -10.062 13.399 1.00 68.44 111 GLY A C 1
ATOM 886 O O . GLY A 1 111 ? -3.629 -9.464 14.456 1.00 68.44 111 GLY A O 1
ATOM 887 N N . LEU A 1 112 ? -3.534 -9.436 12.221 1.00 72.12 112 LEU A N 1
ATOM 888 C CA . LEU A 1 112 ? -3.945 -8.035 12.059 1.00 72.12 112 LEU A CA 1
ATOM 889 C C . LEU A 1 112 ? -5.467 -7.889 11.973 1.00 72.12 112 LEU A C 1
ATOM 891 O O . LEU A 1 112 ? -5.995 -6.782 12.103 1.00 72.12 112 LEU A O 1
ATOM 895 N N . LYS A 1 113 ? -6.178 -8.991 11.730 1.00 74.06 113 LYS A N 1
ATOM 896 C CA . LYS A 1 113 ? -7.635 -9.020 11.760 1.00 74.06 113 LYS A CA 1
ATOM 897 C C . LYS A 1 113 ? -8.124 -8.902 13.196 1.00 74.06 113 LYS A C 1
ATOM 899 O O . LYS A 1 113 ? -7.696 -9.653 14.067 1.00 74.06 113 LYS A O 1
ATOM 904 N N . LYS A 1 114 ? -9.053 -7.971 13.410 1.00 77.69 114 LYS A N 1
ATOM 905 C CA . LYS A 1 114 ? -9.746 -7.821 14.690 1.00 77.69 114 LYS A CA 1
ATOM 906 C C . LYS A 1 114 ? -10.436 -9.137 15.035 1.00 77.69 114 LYS A C 1
ATOM 908 O O . LYS A 1 114 ? -11.164 -9.700 14.212 1.00 77.69 114 LYS A O 1
ATOM 913 N N . THR A 1 115 ? -10.204 -9.615 16.247 1.00 82.50 115 THR A N 1
ATOM 914 C CA . THR A 1 115 ? -10.966 -10.729 16.802 1.00 82.50 115 THR A CA 1
ATOM 915 C C . THR A 1 115 ? -12.425 -10.308 17.000 1.00 82.50 115 THR A C 1
ATOM 917 O O . THR A 1 115 ? -12.765 -9.121 17.020 1.00 82.50 115 THR A O 1
ATOM 920 N N . ARG A 1 116 ? -13.330 -11.285 17.129 1.00 85.31 116 ARG A N 1
ATOM 921 C CA . ARG A 1 116 ? -14.755 -10.994 17.356 1.00 85.31 116 ARG A CA 1
ATOM 922 C C . ARG A 1 116 ? -14.975 -10.198 18.647 1.00 85.31 116 ARG A C 1
ATOM 924 O O . ARG A 1 116 ? -15.865 -9.357 18.680 1.00 85.31 116 ARG A O 1
ATOM 931 N N . THR A 1 117 ? -14.178 -10.462 19.677 1.00 85.62 117 THR A N 1
ATOM 932 C CA . THR A 1 117 ? -14.229 -9.764 20.966 1.00 85.62 117 THR A CA 1
ATOM 933 C C . THR A 1 117 ? -13.786 -8.311 20.824 1.00 85.62 117 THR A C 1
ATOM 935 O O . THR A 1 117 ? -14.571 -7.425 21.147 1.00 85.62 117 THR A O 1
ATOM 938 N N . GLU A 1 118 ? -12.626 -8.058 20.203 1.00 85.50 118 GLU A N 1
ATOM 939 C CA . GLU A 1 118 ? -12.143 -6.695 19.915 1.00 85.50 118 GLU A CA 1
ATOM 940 C C . GLU A 1 118 ? -13.170 -5.874 19.125 1.00 85.50 118 GLU A C 1
ATOM 942 O O . GLU A 1 118 ? -13.374 -4.692 19.388 1.00 85.50 118 GLU A O 1
ATOM 947 N N . TYR A 1 119 ? -13.840 -6.502 18.154 1.00 87.44 119 TYR A N 1
ATOM 948 C CA . TYR A 1 119 ? -14.881 -5.840 17.373 1.00 87.44 119 TYR A CA 1
ATOM 949 C C . TYR A 1 119 ? -16.096 -5.438 18.224 1.00 87.44 119 TYR A C 1
ATOM 951 O O . TYR A 1 119 ? -16.649 -4.355 18.036 1.00 87.44 119 TYR A O 1
ATOM 959 N N . LEU A 1 120 ? -16.537 -6.303 19.142 1.00 89.44 120 LEU A N 1
ATOM 960 C CA . LEU A 1 120 ? -17.679 -6.013 20.011 1.00 89.44 120 LEU A CA 1
ATOM 961 C C . LEU A 1 120 ? -17.352 -4.906 21.020 1.00 89.44 120 LEU A C 1
ATOM 963 O O . LEU A 1 120 ? -18.172 -4.013 21.219 1.00 89.44 120 LEU A O 1
ATOM 967 N N . GLU A 1 121 ? -16.151 -4.922 21.594 1.00 89.00 121 GLU A N 1
ATOM 968 C CA . GLU A 1 121 ? -15.666 -3.873 22.498 1.00 89.00 121 GLU A CA 1
ATOM 969 C C . GLU A 1 121 ? -15.600 -2.512 21.799 1.00 89.00 121 GLU A C 1
ATOM 971 O O . GLU A 1 121 ? -16.113 -1.514 22.308 1.00 89.00 121 GLU A O 1
ATOM 976 N N . GLU A 1 122 ? -15.044 -2.471 20.588 1.00 86.75 122 GLU A N 1
ATOM 977 C CA . GLU A 1 122 ? -14.974 -1.250 19.788 1.00 86.75 122 GLU A CA 1
ATOM 978 C C . GLU A 1 122 ? -16.368 -0.754 19.384 1.00 86.75 122 GLU A C 1
ATOM 980 O O . GLU A 1 122 ? -16.621 0.448 19.393 1.00 86.75 122 GLU A O 1
ATOM 985 N N . LYS A 1 123 ? -17.310 -1.660 19.089 1.00 91.31 123 LYS A N 1
ATOM 986 C CA . LYS A 1 123 ? -18.702 -1.303 18.783 1.00 91.31 123 LYS A CA 1
ATOM 987 C C . LYS A 1 123 ? -19.387 -0.615 19.965 1.00 91.31 123 LYS A C 1
ATOM 989 O O . LYS A 1 123 ? -20.099 0.368 19.761 1.00 91.31 123 LYS A O 1
ATOM 994 N N . GLU A 1 124 ? -19.187 -1.112 21.182 1.00 91.00 124 GLU A N 1
ATOM 995 C CA . GLU A 1 124 ? -19.722 -0.479 22.392 1.00 91.00 124 GLU A CA 1
ATOM 996 C C . GLU A 1 124 ? -19.031 0.859 22.684 1.00 91.00 124 GLU A C 1
ATOM 998 O O . GLU A 1 124 ? -19.694 1.834 23.037 1.00 91.00 124 GLU A O 1
ATOM 1003 N N . LEU A 1 125 ? -17.720 0.954 22.450 1.00 88.94 125 LEU A N 1
ATOM 1004 C CA . LEU A 1 125 ? -16.977 2.204 22.593 1.00 88.94 125 LEU A CA 1
ATOM 1005 C C . LEU A 1 125 ? -17.458 3.276 21.601 1.00 88.94 125 LEU A C 1
ATOM 1007 O O . LEU A 1 125 ? -17.684 4.416 21.994 1.00 88.94 125 LEU A O 1
ATOM 1011 N N . VAL A 1 126 ? -17.708 2.909 20.339 1.00 90.62 126 VAL A N 1
ATOM 1012 C CA . VAL A 1 126 ? -18.290 3.813 19.330 1.00 90.62 126 VAL A CA 1
ATOM 1013 C C . VAL A 1 126 ? -19.649 4.344 19.780 1.00 90.62 126 VAL A C 1
ATOM 1015 O O . VAL A 1 126 ? -19.906 5.535 19.628 1.00 90.62 126 VAL A O 1
ATOM 1018 N N . LYS A 1 127 ? -20.524 3.497 20.339 1.00 91.56 127 LYS A N 1
ATOM 1019 C CA . LYS A 1 127 ? -21.833 3.947 20.845 1.00 91.56 127 LYS A CA 1
ATOM 1020 C C . LYS A 1 127 ? -21.684 4.987 21.954 1.00 91.56 127 LYS A C 1
ATOM 1022 O O . LYS A 1 127 ? -22.393 5.987 21.922 1.00 91.56 127 LYS A O 1
ATOM 1027 N N . LYS A 1 128 ? -20.758 4.772 22.895 1.00 92.62 128 LYS A N 1
ATOM 1028 C CA . LYS A 1 128 ? -20.470 5.725 23.979 1.00 92.62 128 LYS A CA 1
ATOM 1029 C C . LYS A 1 128 ? -19.962 7.057 23.431 1.00 92.62 128 LYS A C 1
ATOM 1031 O O . LYS A 1 128 ? -20.533 8.091 23.745 1.00 92.62 128 LYS A O 1
ATOM 1036 N N . LEU A 1 129 ? -18.984 7.026 22.524 1.00 90.12 129 LEU A N 1
ATOM 1037 C CA . LEU A 1 129 ? -18.431 8.240 21.916 1.00 90.12 129 LEU A CA 1
ATOM 1038 C C . LEU A 1 129 ? -19.470 9.001 21.070 1.00 90.12 129 LEU A C 1
ATOM 1040 O O . LEU A 1 129 ? -19.475 10.227 21.058 1.00 90.12 129 LEU A O 1
ATOM 1044 N N . LYS A 1 130 ? -20.387 8.292 20.395 1.00 91.00 130 LYS A N 1
ATOM 1045 C CA . LYS A 1 130 ? -21.528 8.924 19.710 1.00 91.00 130 LYS A CA 1
ATOM 1046 C C . LYS A 1 130 ? -22.501 9.569 20.701 1.00 91.00 130 LYS A C 1
ATOM 1048 O O . LYS A 1 130 ? -23.005 10.651 20.424 1.00 91.00 130 LYS A O 1
ATOM 1053 N N . ALA A 1 131 ? -22.756 8.930 21.843 1.00 92.12 131 ALA A N 1
ATOM 1054 C CA . ALA A 1 131 ? -23.598 9.491 22.900 1.00 92.12 131 ALA A CA 1
ATOM 1055 C C . ALA A 1 131 ? -22.968 10.729 23.568 1.00 92.12 131 ALA A C 1
ATOM 1057 O O . ALA A 1 131 ? -23.694 11.615 24.004 1.00 92.12 131 ALA A O 1
ATOM 1058 N N . GLU A 1 132 ? -21.636 10.831 23.582 1.00 90.50 132 GLU A N 1
ATOM 1059 C CA . GLU A 1 132 ? -20.883 12.025 24.005 1.00 90.50 132 GLU A CA 1
ATOM 1060 C C . GLU A 1 132 ? -20.948 13.186 22.989 1.00 90.50 132 GLU A C 1
ATOM 1062 O O . GLU A 1 132 ? -20.414 14.261 23.251 1.00 90.50 132 GLU A O 1
ATOM 1067 N N . GLY A 1 133 ? -21.598 12.995 21.834 1.00 90.56 133 GLY A N 1
ATOM 1068 C CA . GLY A 1 133 ? -21.775 14.030 20.811 1.00 90.56 133 GLY A CA 1
ATOM 1069 C C . GLY A 1 133 ? -20.592 14.203 19.854 1.00 90.56 133 GLY A C 1
ATOM 1070 O O . GLY A 1 133 ? -20.578 15.162 19.085 1.00 90.56 133 GLY A O 1
ATOM 1071 N N . LEU A 1 134 ? -19.612 13.291 19.871 1.00 88.00 134 LEU A N 1
ATOM 1072 C CA . LEU A 1 134 ? -18.458 13.341 18.967 1.00 88.00 134 LEU A CA 1
ATOM 1073 C C . LEU A 1 134 ? -18.864 13.027 17.520 1.00 88.00 134 LEU A C 1
ATOM 1075 O O . LEU A 1 134 ? -19.660 12.119 17.253 1.00 88.00 134 LEU A O 1
ATOM 1079 N N . GLY A 1 135 ? -18.250 13.738 16.573 1.00 88.50 135 GLY A N 1
ATOM 1080 C CA . GLY A 1 135 ? -18.430 13.493 15.142 1.00 88.50 135 GLY A CA 1
ATOM 1081 C C . GLY A 1 135 ? -17.792 12.175 14.688 1.00 88.50 135 GLY A C 1
ATOM 1082 O O . GLY A 1 135 ? -16.865 11.656 15.311 1.00 88.50 135 GLY A O 1
ATOM 1083 N N . GLU A 1 136 ? -18.245 11.616 13.561 1.00 86.19 136 GLU A N 1
ATOM 1084 C CA . GLU A 1 136 ? -17.728 10.323 13.081 1.00 86.19 136 GLU A CA 1
ATOM 1085 C C . GLU A 1 136 ? -16.221 10.336 12.784 1.00 86.19 136 GLU A C 1
ATOM 1087 O O . GLU A 1 136 ? -15.538 9.331 12.990 1.00 86.19 136 GLU A O 1
ATOM 1092 N N . GLU A 1 137 ? -15.689 11.465 12.321 1.00 86.06 137 GLU A N 1
ATOM 1093 C CA . GLU A 1 137 ? -14.264 11.626 12.016 1.00 86.06 137 GLU A CA 1
ATOM 1094 C C . GLU A 1 137 ? -13.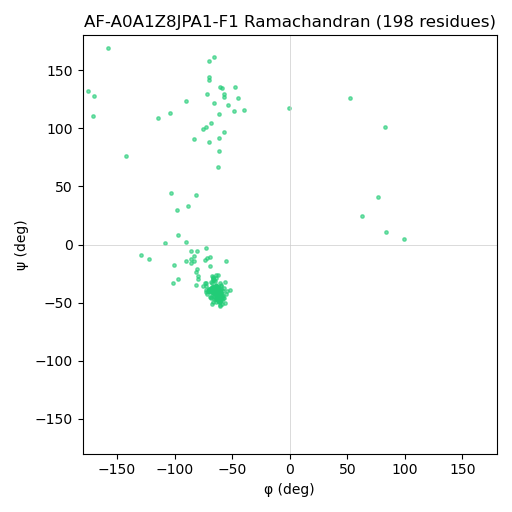399 11.645 13.283 1.00 86.06 137 GLU A C 1
ATOM 1096 O O . GLU A 1 137 ? -12.355 10.991 13.339 1.00 86.06 137 GLU A O 1
ATOM 1101 N N . GLU A 1 138 ? -13.868 12.311 14.338 1.00 85.50 138 GLU A N 1
ATOM 1102 C CA . GLU A 1 138 ? -13.187 12.368 15.635 1.00 85.50 138 GLU A CA 1
ATOM 1103 C C . GLU A 1 138 ? -13.165 10.996 16.307 1.00 85.50 138 GLU A C 1
ATOM 1105 O O . GLU A 1 138 ? -12.140 10.576 16.850 1.00 85.50 138 GLU A O 1
ATOM 1110 N N . ILE A 1 139 ? -14.274 10.259 16.206 1.00 85.88 139 ILE A N 1
ATOM 1111 C CA . ILE A 1 139 ? -14.375 8.879 16.685 1.00 85.88 139 ILE A CA 1
ATOM 1112 C C . ILE A 1 139 ? -13.355 7.993 15.963 1.00 85.88 139 ILE A C 1
ATOM 1114 O O . ILE A 1 139 ? -12.622 7.249 16.613 1.00 85.88 139 ILE A O 1
ATOM 1118 N N . ARG A 1 140 ? -13.243 8.094 14.631 1.00 83.44 140 ARG A N 1
ATOM 1119 C CA . ARG A 1 140 ? -12.241 7.335 13.859 1.00 83.44 140 ARG A CA 1
ATOM 1120 C C . ARG A 1 140 ? -10.817 7.669 14.288 1.00 83.44 140 ARG A C 1
ATOM 1122 O O . ARG A 1 140 ? -10.008 6.756 14.449 1.00 83.44 140 ARG A O 1
ATOM 1129 N N . SER A 1 141 ? -10.515 8.949 14.492 1.00 83.12 141 SER A N 1
ATOM 1130 C CA . SER A 1 141 ? -9.196 9.389 14.950 1.00 83.12 141 SER A CA 1
ATOM 1131 C C . SER A 1 141 ? -8.855 8.800 16.324 1.00 83.12 141 SER A C 1
ATOM 1133 O O . SER A 1 141 ? -7.814 8.163 16.479 1.00 83.12 141 SER A O 1
ATOM 1135 N N . LYS A 1 142 ? -9.780 8.887 17.292 1.00 82.94 142 LYS A N 1
ATOM 1136 C CA . LYS A 1 142 ? -9.606 8.336 18.649 1.00 82.94 142 LYS A CA 1
ATOM 1137 C C . LYS A 1 142 ? -9.442 6.814 18.670 1.00 82.94 142 LYS A C 1
ATOM 1139 O O . LYS A 1 142 ? -8.679 6.294 19.478 1.00 82.94 142 LYS A O 1
ATOM 1144 N N . LEU A 1 143 ? -10.141 6.099 17.790 1.00 83.31 143 LEU A N 1
ATOM 1145 C CA . LEU A 1 143 ? -10.092 4.634 17.715 1.00 83.31 143 LEU A CA 1
ATOM 1146 C C . LEU A 1 143 ? -8.908 4.099 16.902 1.00 83.31 143 LEU A C 1
ATOM 1148 O O . LEU A 1 143 ? -8.630 2.895 16.917 1.00 83.31 143 LEU A O 1
ATOM 1152 N N . THR A 1 144 ? -8.183 4.965 16.192 1.00 79.19 144 THR A N 1
ATOM 1153 C CA . THR A 1 144 ? -7.018 4.542 15.416 1.00 79.19 144 THR A CA 1
ATOM 1154 C C . THR A 1 144 ? -5.848 4.264 16.354 1.00 79.19 144 THR A C 1
ATOM 1156 O O . THR A 1 144 ? -5.123 5.154 16.791 1.00 79.19 144 THR A O 1
ATOM 1159 N N . SER A 1 145 ? -5.636 2.984 16.653 1.00 79.56 145 SER A N 1
ATOM 1160 C CA . SER A 1 145 ? -4.494 2.545 17.449 1.00 79.56 145 SER A CA 1
ATOM 1161 C C . SER A 1 145 ? -3.175 2.803 16.713 1.00 79.56 145 SER A C 1
ATOM 1163 O O . SER A 1 145 ? -2.929 2.257 15.632 1.00 79.56 145 SER A O 1
ATOM 1165 N N . ARG A 1 146 ? -2.289 3.583 17.343 1.00 83.06 146 ARG A N 1
ATOM 1166 C CA . ARG A 1 146 ? -0.945 3.889 16.828 1.00 83.06 146 ARG A CA 1
ATOM 1167 C C . ARG A 1 146 ? -0.121 2.627 16.562 1.00 83.06 146 ARG A C 1
ATOM 1169 O O . ARG A 1 146 ? 0.550 2.543 15.543 1.00 83.06 146 ARG A O 1
ATOM 1176 N N . THR A 1 147 ? -0.243 1.604 17.409 1.00 82.88 147 THR A N 1
ATOM 1177 C CA . THR A 1 147 ? 0.493 0.340 17.237 1.00 82.88 147 THR A CA 1
ATOM 1178 C C . THR A 1 147 ? -0.003 -0.471 16.038 1.00 82.88 147 THR A C 1
ATOM 1180 O O . THR A 1 147 ? 0.805 -1.044 15.306 1.00 82.88 147 THR A O 1
ATOM 1183 N N . LYS A 1 148 ? -1.322 -0.503 15.788 1.00 78.69 148 LYS A N 1
ATOM 1184 C CA . LYS A 1 148 ? -1.895 -1.143 14.590 1.00 78.69 148 LYS A CA 1
ATOM 1185 C C . LYS A 1 148 ? -1.473 -0.391 13.319 1.00 78.69 148 LYS A C 1
ATOM 1187 O O . LYS A 1 148 ? -1.137 -1.034 12.323 1.00 78.69 148 LYS A O 1
ATOM 1192 N N . LEU A 1 149 ? -1.415 0.943 13.373 1.00 83.38 149 LEU A N 1
ATOM 1193 C CA . LEU A 1 149 ? -0.919 1.777 12.276 1.00 83.38 149 LEU A CA 1
ATOM 1194 C C . LEU A 1 149 ? 0.569 1.523 11.981 1.00 83.38 149 LEU A C 1
ATOM 1196 O O . LEU A 1 149 ? 0.928 1.286 10.830 1.00 83.38 149 LEU A O 1
ATOM 1200 N N . ASP A 1 150 ? 1.424 1.487 13.003 1.00 86.31 150 ASP A N 1
ATOM 1201 C CA . ASP A 1 150 ? 2.859 1.233 12.836 1.00 86.31 150 ASP A CA 1
ATOM 1202 C C . ASP A 1 150 ? 3.127 -0.149 12.217 1.00 86.31 150 ASP A C 1
ATOM 1204 O O . ASP A 1 150 ? 3.936 -0.272 11.293 1.00 86.31 150 ASP A O 1
ATOM 1208 N N . LYS A 1 151 ? 2.396 -1.189 12.650 1.00 84.38 151 LYS A N 1
ATOM 1209 C CA . LYS A 1 151 ? 2.463 -2.532 12.041 1.00 84.38 151 LYS A CA 1
ATOM 1210 C C . LYS A 1 151 ? 2.070 -2.511 10.562 1.00 84.38 151 LYS A C 1
ATOM 1212 O O . LYS A 1 151 ? 2.711 -3.170 9.742 1.00 84.38 151 LYS A O 1
ATOM 1217 N N . TYR A 1 152 ? 1.039 -1.745 10.202 1.00 82.31 152 TYR A N 1
ATOM 1218 C CA . TYR A 1 152 ? 0.626 -1.586 8.809 1.00 82.31 152 TYR A CA 1
ATOM 1219 C C . TYR A 1 152 ? 1.711 -0.899 7.965 1.00 82.31 152 TYR A C 1
ATOM 1221 O O . TYR A 1 152 ? 2.080 -1.411 6.907 1.00 82.31 152 TYR A O 1
ATOM 1229 N N . VAL A 1 153 ? 2.292 0.200 8.456 1.00 88.44 153 VAL A N 1
ATOM 1230 C CA . VAL A 1 153 ? 3.387 0.915 7.776 1.00 88.44 153 VAL A CA 1
ATOM 1231 C C . VAL A 1 153 ? 4.608 0.007 7.582 1.00 88.44 153 VAL A C 1
ATOM 1233 O O . VAL A 1 153 ? 5.183 -0.047 6.491 1.00 88.44 153 VAL A O 1
ATOM 1236 N N . GLN A 1 154 ? 4.982 -0.773 8.598 1.00 88.69 154 GLN A N 1
ATOM 1237 C CA . GLN A 1 154 ? 6.060 -1.763 8.488 1.00 88.69 154 GLN A CA 1
ATOM 1238 C C . GLN A 1 154 ? 5.766 -2.828 7.424 1.00 88.69 154 GLN A C 1
ATOM 1240 O O . GLN A 1 154 ? 6.650 -3.195 6.648 1.00 88.69 154 GLN A O 1
ATOM 1245 N N . LYS A 1 155 ? 4.517 -3.301 7.327 1.00 85.56 155 LYS A N 1
ATOM 1246 C CA . LYS A 1 155 ? 4.119 -4.249 6.281 1.00 85.56 155 LYS A CA 1
ATOM 1247 C C . LYS A 1 155 ? 4.298 -3.642 4.888 1.00 85.56 155 LYS A C 1
ATOM 1249 O O . LYS A 1 155 ? 4.936 -4.277 4.048 1.00 85.56 155 LYS A O 1
ATOM 1254 N N . VAL A 1 156 ? 3.790 -2.430 4.657 1.00 87.75 156 VAL A N 1
ATOM 1255 C CA . VAL A 1 156 ? 3.890 -1.739 3.357 1.00 87.75 156 VAL A CA 1
ATOM 1256 C C . VAL A 1 156 ? 5.351 -1.549 2.953 1.00 87.75 156 VAL A C 1
ATOM 1258 O O . VAL A 1 156 ? 5.756 -2.008 1.889 1.00 87.75 156 VAL A O 1
ATOM 1261 N N . THR A 1 157 ? 6.170 -0.991 3.842 1.00 90.75 157 THR A N 1
ATOM 1262 C CA . THR A 1 157 ? 7.605 -0.771 3.584 1.00 90.75 157 THR A CA 1
ATOM 1263 C C . THR A 1 157 ? 8.367 -2.074 3.319 1.00 90.75 157 THR A C 1
ATOM 1265 O O . THR A 1 157 ? 9.208 -2.143 2.421 1.00 90.75 157 THR A O 1
ATOM 1268 N N . SER A 1 158 ? 8.052 -3.154 4.043 1.00 89.50 158 SER A N 1
ATOM 1269 C CA . SER A 1 158 ? 8.650 -4.471 3.788 1.00 89.50 158 SER A CA 1
ATOM 1270 C C . SER A 1 158 ? 8.253 -5.044 2.424 1.00 89.50 158 SER A C 1
ATOM 1272 O O . SER A 1 158 ? 9.068 -5.686 1.758 1.00 89.50 158 SER A O 1
ATOM 1274 N N . TRP A 1 159 ? 7.012 -4.808 1.991 1.00 87.50 159 TRP A N 1
ATOM 1275 C CA . TRP A 1 159 ? 6.519 -5.233 0.688 1.00 87.50 159 TRP A CA 1
ATOM 1276 C C . TRP A 1 159 ? 7.211 -4.462 -0.437 1.00 87.50 159 TRP A C 1
ATOM 1278 O O . TRP A 1 159 ? 7.703 -5.088 -1.374 1.00 87.50 159 TRP A O 1
ATOM 1288 N N . GLU A 1 160 ? 7.347 -3.141 -0.312 1.00 89.06 160 GLU A N 1
ATOM 1289 C CA . GLU A 1 160 ? 8.080 -2.305 -1.271 1.00 89.06 160 GLU A CA 1
ATOM 1290 C C . GLU A 1 160 ? 9.534 -2.756 -1.417 1.00 89.06 160 GLU A C 1
ATOM 1292 O O . GLU A 1 160 ? 10.012 -2.952 -2.536 1.00 89.06 160 GLU A O 1
ATOM 1297 N N . LYS A 1 161 ? 10.215 -3.021 -0.294 1.00 91.44 161 LYS A N 1
ATOM 1298 C CA . LYS A 1 161 ? 11.584 -3.548 -0.295 1.00 91.44 161 LYS A CA 1
ATOM 1299 C C . LYS A 1 161 ? 11.677 -4.893 -1.021 1.00 91.44 161 LYS A C 1
ATOM 1301 O O . LYS A 1 161 ? 12.549 -5.068 -1.868 1.00 91.44 161 LYS A O 1
ATOM 1306 N N . LYS A 1 162 ? 10.753 -5.824 -0.755 1.00 89.00 162 LYS A N 1
ATOM 1307 C CA . LYS A 1 162 ? 10.699 -7.123 -1.452 1.00 89.00 162 LYS A CA 1
ATOM 1308 C C . LYS A 1 162 ? 10.475 -6.962 -2.955 1.00 89.00 162 LYS A C 1
ATOM 1310 O O . LYS A 1 162 ? 11.119 -7.651 -3.744 1.00 89.00 162 LYS A O 1
ATOM 1315 N N . VAL A 1 163 ? 9.574 -6.065 -3.363 1.00 87.69 163 VAL A N 1
ATOM 1316 C CA . VAL A 1 163 ? 9.312 -5.773 -4.781 1.00 87.69 163 VAL A CA 1
ATOM 1317 C C . VAL A 1 163 ? 10.556 -5.189 -5.447 1.00 87.69 163 VAL A C 1
ATOM 1319 O O . VAL A 1 163 ? 10.909 -5.616 -6.547 1.00 87.69 163 VAL A O 1
ATOM 1322 N N . TYR A 1 164 ? 11.236 -4.256 -4.781 1.00 88.00 164 TYR A N 1
ATOM 1323 C CA . TYR A 1 164 ? 12.480 -3.664 -5.261 1.00 88.00 164 TYR A CA 1
ATOM 1324 C C . TYR A 1 164 ? 13.576 -4.718 -5.444 1.00 88.00 164 TYR A C 1
ATOM 1326 O O . TYR A 1 164 ? 14.112 -4.858 -6.540 1.00 88.00 164 TYR A O 1
ATOM 1334 N N . GLU A 1 165 ? 13.861 -5.518 -4.413 1.00 88.25 165 GLU A N 1
ATOM 1335 C CA . GLU A 1 165 ? 14.883 -6.570 -4.464 1.00 88.25 165 GLU A CA 1
ATOM 1336 C C . GLU A 1 165 ? 14.591 -7.604 -5.553 1.00 88.25 165 GLU A C 1
ATOM 1338 O O . GLU A 1 165 ? 15.495 -8.007 -6.284 1.00 88.25 165 GLU A O 1
ATOM 1343 N N . HIS A 1 166 ? 13.328 -8.014 -5.701 1.00 82.75 166 HIS A N 1
ATOM 1344 C CA . HIS A 1 166 ? 12.925 -8.942 -6.752 1.00 82.75 166 HIS A CA 1
ATOM 1345 C C . HIS A 1 166 ? 13.176 -8.356 -8.148 1.00 82.75 166 HIS A C 1
ATOM 1347 O O . HIS A 1 166 ? 13.717 -9.044 -9.011 1.00 82.75 166 HIS A O 1
ATOM 1353 N N . ARG A 1 167 ? 12.808 -7.087 -8.379 1.00 77.94 167 ARG A N 1
ATOM 1354 C CA . ARG A 1 167 ? 13.045 -6.400 -9.662 1.00 77.94 167 ARG A CA 1
ATOM 1355 C C . ARG A 1 167 ? 14.532 -6.184 -9.940 1.00 77.94 167 ARG A C 1
ATOM 1357 O O . ARG A 1 167 ? 14.963 -6.310 -11.081 1.00 77.94 167 ARG A O 1
ATOM 1364 N N . HIS A 1 168 ? 15.319 -5.893 -8.911 1.00 76.31 168 HIS A N 1
ATOM 1365 C CA . HIS A 1 168 ? 16.754 -5.679 -9.061 1.00 76.31 168 HIS A CA 1
ATOM 1366 C C . HIS A 1 168 ? 17.496 -6.985 -9.373 1.00 76.31 168 HIS A C 1
ATOM 1368 O O . HIS A 1 168 ? 18.370 -7.006 -10.236 1.00 76.31 168 HIS A O 1
ATOM 1374 N N . LYS A 1 169 ? 17.111 -8.100 -8.737 1.00 68.12 169 LYS A N 1
ATOM 1375 C CA . LYS A 1 169 ? 17.665 -9.429 -9.042 1.00 68.12 169 LYS A CA 1
ATOM 1376 C C . LYS A 1 169 ? 17.367 -9.868 -10.475 1.00 68.12 169 LYS A C 1
ATOM 1378 O O . LYS A 1 169 ? 18.231 -10.455 -11.110 1.00 68.12 169 LYS A O 1
ATOM 1383 N N . SER A 1 170 ? 16.189 -9.544 -11.016 1.00 60.28 170 SER A N 1
ATOM 1384 C CA . SER A 1 170 ? 15.860 -9.865 -12.414 1.00 60.28 170 SER A CA 1
ATOM 1385 C C . SER A 1 170 ? 16.652 -9.064 -13.454 1.00 60.28 170 SER A C 1
ATOM 1387 O O . SER A 1 170 ? 16.719 -9.489 -14.603 1.00 60.28 170 SER A O 1
ATOM 1389 N N . ASN A 1 171 ? 17.249 -7.932 -13.071 1.00 57.94 171 ASN A N 1
ATOM 1390 C CA . ASN A 1 171 ? 18.077 -7.118 -13.965 1.00 57.94 171 ASN A CA 1
ATOM 1391 C C . ASN A 1 171 ? 19.561 -7.517 -13.931 1.00 57.94 171 ASN A C 1
ATOM 1393 O O . ASN A 1 171 ? 20.303 -7.142 -14.831 1.00 57.94 171 ASN A O 1
ATOM 1397 N N . ALA A 1 172 ? 19.984 -8.303 -12.938 1.00 56.41 172 ALA A N 1
ATOM 1398 C CA . ALA A 1 172 ? 21.355 -8.788 -12.786 1.00 56.41 172 ALA A CA 1
ATOM 1399 C C . ALA A 1 172 ? 21.641 -10.022 -13.666 1.00 56.41 172 ALA A C 1
ATOM 1401 O O . ALA A 1 172 ? 22.238 -10.995 -13.212 1.00 56.41 172 ALA A O 1
ATOM 1402 N N . ILE A 1 173 ? 21.169 -10.017 -14.915 1.00 58.66 173 ILE A N 1
ATOM 1403 C CA . ILE A 1 173 ? 21.569 -11.024 -15.9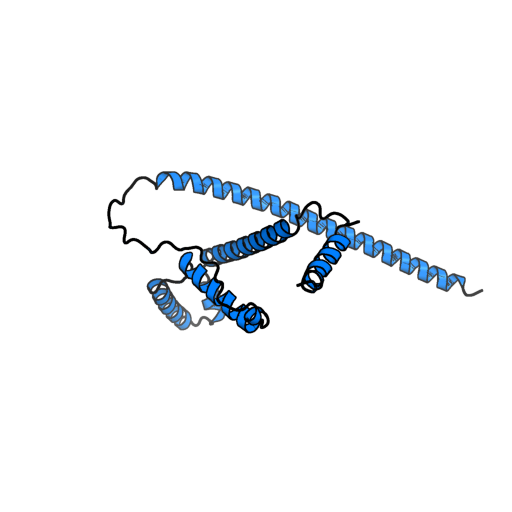01 1.00 58.66 173 ILE A CA 1
ATOM 1404 C C . ILE A 1 173 ? 22.898 -10.543 -16.480 1.00 58.66 173 ILE A C 1
ATOM 1406 O O . ILE A 1 173 ? 22.930 -9.752 -17.423 1.00 58.66 173 ILE A O 1
ATOM 1410 N N . GLU A 1 174 ? 23.988 -10.975 -15.852 1.00 51.09 174 GLU A N 1
ATOM 1411 C CA . GLU A 1 174 ? 25.336 -10.792 -16.378 1.00 51.09 174 GLU A CA 1
ATOM 1412 C C . GLU A 1 174 ? 25.479 -11.495 -17.735 1.00 51.09 174 GLU A C 1
ATOM 1414 O O . GLU A 1 174 ? 25.050 -12.635 -17.914 1.00 51.09 174 GLU A O 1
ATOM 1419 N N . GLY A 1 175 ? 26.102 -10.802 -18.690 1.00 55.84 175 GLY A N 1
ATOM 1420 C CA . GLY A 1 175 ? 26.720 -11.446 -19.849 1.00 55.84 175 GLY A CA 1
ATOM 1421 C C . GLY A 1 175 ? 25.786 -11.929 -20.959 1.00 55.84 175 GLY A C 1
ATOM 1422 O O . GLY A 1 175 ? 26.041 -12.985 -21.531 1.00 55.84 175 GLY A O 1
ATOM 1423 N N . ALA A 1 176 ? 24.738 -11.180 -21.332 1.00 56.47 176 ALA A N 1
ATOM 1424 C CA . ALA A 1 176 ? 24.130 -11.447 -22.638 1.00 56.47 176 ALA A CA 1
ATOM 1425 C C . ALA A 1 176 ? 25.076 -10.939 -23.738 1.00 56.47 176 ALA A C 1
ATOM 1427 O O . ALA A 1 176 ? 25.160 -9.739 -24.010 1.00 56.47 176 ALA A O 1
ATOM 1428 N N . ASP A 1 177 ? 25.796 -11.892 -24.317 1.00 58.62 177 ASP A N 1
ATOM 1429 C CA . ASP A 1 177 ? 26.735 -11.722 -25.418 1.00 58.62 177 ASP A CA 1
ATOM 1430 C C . ASP A 1 177 ? 26.135 -10.828 -26.525 1.00 58.62 177 ASP A C 1
ATOM 1432 O O . ASP A 1 177 ? 25.008 -11.053 -26.983 1.00 58.62 177 ASP A O 1
ATOM 1436 N N . GLY A 1 178 ? 26.857 -9.766 -26.901 1.00 62.97 178 GLY A N 1
ATOM 1437 C CA . GLY A 1 178 ? 26.492 -8.854 -27.995 1.00 62.97 178 GLY A CA 1
ATOM 1438 C C . GLY A 1 178 ? 25.811 -7.521 -27.634 1.00 62.97 178 GLY A C 1
ATOM 1439 O O . GLY A 1 178 ? 25.433 -6.783 -28.544 1.00 62.97 178 GLY A O 1
ATOM 1440 N N . ALA A 1 179 ? 25.641 -7.162 -26.355 1.00 69.50 179 ALA A N 1
ATOM 1441 C CA . ALA A 1 179 ? 25.105 -5.845 -25.982 1.00 69.50 179 ALA A CA 1
ATOM 1442 C C . ALA A 1 179 ? 26.207 -4.782 -25.797 1.00 69.50 179 ALA A C 1
ATOM 1444 O O . ALA A 1 179 ? 27.082 -4.925 -24.952 1.00 69.50 179 ALA A O 1
ATOM 1445 N N . ILE A 1 180 ? 26.112 -3.667 -26.532 1.00 74.62 180 ILE A N 1
ATOM 1446 C CA . ILE A 1 180 ? 27.070 -2.540 -26.450 1.00 74.62 180 ILE A CA 1
ATOM 1447 C C . ILE A 1 180 ? 26.887 -1.726 -25.151 1.00 74.62 180 ILE A C 1
ATOM 1449 O O . ILE A 1 180 ? 27.842 -1.182 -24.606 1.00 74.62 180 ILE A O 1
ATOM 1453 N N . HIS A 1 181 ? 25.650 -1.624 -24.648 1.00 78.56 181 HIS A N 1
ATOM 1454 C CA . HIS A 1 181 ? 25.310 -0.965 -23.380 1.00 78.56 181 HIS A CA 1
ATOM 1455 C C . HIS A 1 181 ? 23.965 -1.475 -22.823 1.00 78.56 181 HIS A C 1
ATOM 1457 O O . HIS A 1 181 ? 23.174 -2.094 -23.537 1.00 78.56 181 HIS A O 1
ATOM 1463 N N . GLU A 1 182 ? 23.633 -1.134 -21.573 1.00 80.56 182 GLU A N 1
ATOM 1464 C CA . GLU A 1 182 ? 22.460 -1.650 -20.835 1.00 80.56 182 GLU A CA 1
ATOM 1465 C C . GLU A 1 182 ? 21.112 -1.450 -21.562 1.00 80.56 182 GLU A C 1
ATOM 1467 O O . GLU A 1 182 ? 20.293 -2.362 -21.660 1.00 80.56 182 GLU A O 1
ATOM 1472 N N . LYS A 1 183 ? 20.870 -0.283 -22.175 1.00 85.56 183 LYS A N 1
ATOM 1473 C CA . LYS A 1 183 ? 19.640 -0.087 -22.974 1.00 85.56 183 LYS A CA 1
ATOM 1474 C C . LYS A 1 183 ? 19.556 -1.007 -24.204 1.00 85.56 183 LYS A C 1
ATOM 1476 O O . LYS A 1 183 ? 18.460 -1.444 -24.550 1.00 85.56 183 LYS A O 1
ATOM 1481 N N . ASN A 1 184 ? 20.684 -1.305 -24.855 1.00 83.00 184 ASN A N 1
ATOM 1482 C CA . ASN A 1 184 ? 20.742 -2.215 -25.999 1.00 83.00 184 ASN A CA 1
ATOM 1483 C C . ASN A 1 184 ? 20.479 -3.659 -25.540 1.00 83.00 184 ASN A C 1
ATOM 1485 O O . ASN A 1 184 ? 19.695 -4.361 -26.170 1.00 83.00 184 ASN A O 1
ATOM 1489 N N . LEU A 1 185 ? 20.991 -4.043 -24.366 1.00 82.06 185 LEU A N 1
ATOM 1490 C CA . LEU A 1 185 ? 20.646 -5.300 -23.698 1.00 82.06 185 LEU A CA 1
ATOM 1491 C C . LEU A 1 185 ? 19.130 -5.432 -23.473 1.00 82.06 185 LEU A C 1
ATOM 1493 O O . LEU A 1 185 ? 18.526 -6.436 -23.853 1.00 82.06 185 LEU A O 1
ATOM 1497 N N . HIS A 1 186 ? 18.481 -4.411 -22.904 1.00 82.56 186 HIS A N 1
ATOM 1498 C CA . HIS A 1 186 ? 17.028 -4.426 -22.692 1.00 82.56 186 HIS A CA 1
ATOM 1499 C C . HIS A 1 186 ? 16.233 -4.501 -24.001 1.00 82.56 186 HIS A C 1
ATOM 1501 O O . HIS A 1 186 ? 15.204 -5.182 -24.053 1.00 82.56 186 HIS A O 1
ATOM 1507 N N . PHE A 1 187 ? 16.702 -3.827 -25.052 1.00 84.94 187 PHE A N 1
ATOM 1508 C CA . PHE A 1 187 ? 16.091 -3.878 -26.377 1.00 84.94 187 PHE A CA 1
ATOM 1509 C C . PHE A 1 187 ? 16.224 -5.269 -27.007 1.00 84.94 187 PHE A C 1
ATOM 1511 O O . PHE A 1 187 ? 15.211 -5.860 -27.374 1.00 84.94 187 PHE A O 1
ATOM 1518 N N . ASN A 1 188 ? 17.424 -5.852 -27.022 1.00 80.00 188 ASN A N 1
ATOM 1519 C CA . ASN A 1 188 ? 17.662 -7.201 -27.544 1.00 80.00 188 ASN A CA 1
ATOM 1520 C C . ASN A 1 188 ? 16.860 -8.250 -26.762 1.00 80.00 188 ASN A C 1
ATOM 1522 O O . ASN A 1 188 ? 16.249 -9.135 -27.356 1.00 80.00 188 ASN A O 1
ATOM 1526 N N . ASN A 1 189 ? 16.752 -8.110 -25.437 1.00 80.19 189 ASN A N 1
ATOM 1527 C CA . ASN A 1 189 ? 15.894 -8.963 -24.608 1.00 80.19 189 ASN A CA 1
ATOM 1528 C C . ASN A 1 189 ? 14.397 -8.775 -24.909 1.00 80.19 189 ASN A C 1
ATOM 1530 O O . ASN A 1 189 ? 13.604 -9.705 -24.756 1.00 80.19 189 ASN A O 1
ATOM 1534 N N . LYS A 1 190 ? 13.964 -7.579 -25.330 1.00 84.06 190 LYS A N 1
ATOM 1535 C CA . LYS A 1 190 ? 12.602 -7.363 -25.837 1.00 84.06 190 LYS A CA 1
ATOM 1536 C C . LYS A 1 190 ? 12.407 -8.070 -27.178 1.00 84.06 190 LYS A C 1
ATOM 1538 O O . LYS A 1 190 ? 11.417 -8.776 -27.308 1.00 84.06 190 LYS A O 1
ATOM 1543 N N . LEU A 1 191 ? 13.346 -7.951 -28.117 1.00 82.88 191 LEU A N 1
ATOM 1544 C CA . LEU A 1 191 ? 13.275 -8.642 -29.408 1.00 82.88 191 LEU A CA 1
ATOM 1545 C C . LEU A 1 191 ? 13.245 -10.167 -29.231 1.00 82.88 191 LEU A C 1
ATOM 1547 O O . LEU A 1 191 ? 12.325 -10.805 -29.728 1.00 82.88 191 LEU A O 1
ATOM 1551 N N . LYS A 1 192 ? 14.154 -10.746 -28.434 1.00 80.00 192 LYS A N 1
ATOM 1552 C CA . LYS A 1 192 ? 14.177 -12.193 -28.142 1.00 80.00 192 LYS A CA 1
ATOM 1553 C C . LYS A 1 192 ? 12.822 -12.721 -27.655 1.00 80.00 192 LYS A C 1
ATOM 1555 O O . LYS A 1 192 ? 12.410 -13.795 -28.071 1.00 80.00 192 LYS A O 1
ATOM 1560 N N . ARG A 1 193 ? 12.097 -11.959 -26.823 1.00 77.88 193 ARG A N 1
ATOM 1561 C CA . ARG A 1 193 ? 10.754 -12.343 -26.337 1.00 77.88 193 ARG A CA 1
ATOM 1562 C C . ARG A 1 193 ? 9.693 -12.439 -27.435 1.00 77.88 193 ARG A C 1
ATOM 1564 O O . ARG A 1 193 ? 8.716 -13.145 -27.230 1.00 77.88 193 ARG A O 1
ATOM 1571 N N . HIS A 1 194 ? 9.854 -11.709 -28.535 1.00 78.88 194 HIS A N 1
ATOM 1572 C CA . HIS A 1 194 ? 8.887 -11.664 -29.633 1.00 78.88 194 HIS A CA 1
ATOM 1573 C C . HIS A 1 194 ? 9.293 -12.528 -30.829 1.00 78.88 194 HIS A C 1
ATOM 1575 O O . HIS A 1 194 ? 8.418 -13.057 -31.500 1.00 78.88 194 HIS A O 1
ATOM 1581 N N . TYR A 1 195 ? 10.593 -12.661 -31.100 1.00 74.88 195 TYR A N 1
ATOM 1582 C CA . TYR A 1 195 ? 11.091 -13.345 -32.295 1.00 74.88 195 TYR A CA 1
ATOM 1583 C C . TYR A 1 195 ? 11.487 -14.803 -32.045 1.00 74.88 195 TYR A C 1
ATOM 1585 O O . TYR A 1 195 ? 11.279 -15.626 -32.925 1.00 74.88 195 TYR A O 1
ATOM 1593 N N . ASN A 1 196 ? 11.929 -15.183 -30.837 1.00 61.44 196 ASN A N 1
ATOM 1594 C CA . ASN A 1 196 ? 12.193 -16.602 -30.539 1.00 61.44 196 ASN A CA 1
ATOM 1595 C C . ASN A 1 196 ? 10.910 -17.455 -30.479 1.00 61.44 196 ASN A C 1
ATOM 1597 O O . ASN A 1 196 ? 10.999 -18.673 -30.401 1.00 61.44 196 ASN A O 1
ATOM 1601 N N . SER A 1 197 ? 9.725 -16.835 -30.471 1.00 56.28 197 SER A N 1
ATOM 1602 C CA . SER A 1 197 ? 8.435 -17.531 -30.555 1.00 56.28 197 SER A CA 1
ATOM 1603 C C . SER A 1 197 ? 7.927 -17.717 -31.989 1.00 56.28 197 SER A C 1
ATOM 1605 O O . SER A 1 197 ? 6.801 -18.169 -32.150 1.00 56.28 197 SER A O 1
ATOM 1607 N N . ILE A 1 198 ? 8.688 -17.290 -33.005 1.00 53.06 198 ILE A N 1
ATOM 1608 C CA . ILE A 1 198 ? 8.296 -17.365 -34.425 1.00 53.06 198 ILE A CA 1
ATOM 1609 C C . ILE A 1 198 ? 8.957 -18.569 -35.133 1.00 53.06 198 ILE A C 1
ATOM 1611 O O . ILE A 1 198 ? 8.439 -19.015 -36.148 1.00 53.06 198 ILE A O 1
ATOM 1615 N N . ASP A 1 199 ? 10.022 -19.150 -34.561 1.00 45.31 199 ASP A N 1
ATOM 1616 C CA . ASP A 1 199 ? 10.740 -20.322 -35.108 1.00 45.31 199 ASP A CA 1
ATOM 1617 C C . ASP A 1 199 ? 10.321 -21.678 -34.473 1.00 45.31 199 ASP A C 1
ATOM 1619 O O . ASP A 1 199 ? 11.129 -22.605 -34.375 1.00 45.31 199 ASP A O 1
ATOM 1623 N N . GLN A 1 200 ? 9.069 -21.822 -34.021 1.00 41.56 200 GLN A N 1
ATOM 1624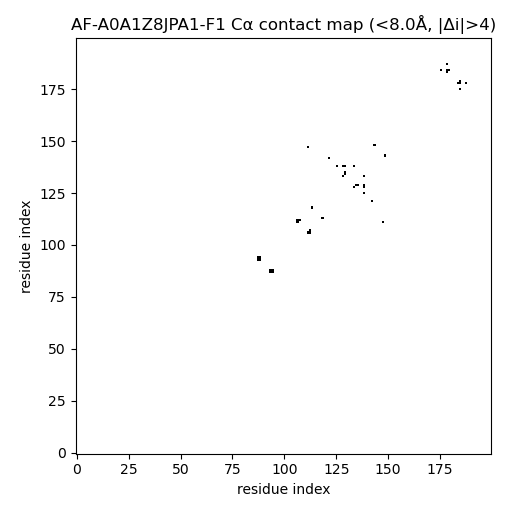 C CA . GLN A 1 200 ? 8.454 -23.108 -33.627 1.00 41.56 200 GLN A CA 1
ATOM 1625 C C . GLN A 1 200 ? 7.088 -23.270 -34.284 1.00 41.56 200 GLN A C 1
ATOM 1627 O O . GLN A 1 200 ? 6.759 -24.423 -34.638 1.00 41.56 200 GLN A O 1
#

Foldseek 3Di:
DPPPVVVVVVVVVVVVVVVVVVVVVVVVVVVVVVVVVVVVVVVVVVVVVVVVVVVVVVVPPDDDDDDDDDPPDPPPDPPPCPDDDPVQVPDPVSVVVVVVVVVVVVCVVVVLDDDPVNVVVLVVVLVVCVVVVDDPVVSVVVPDDPVSVVVVVVVVVVVVVVVVVVVVVVLPPPDPPPAPDSVSVVVVVVVCVPPVVVPD

Radius of gyration: 29.52 Å; Cα contacts (8 Å, |Δi|>4): 23; chains: 1; bounding box: 51×85×66 Å

pLDDT: mean 70.3, std 17.44, range [35.28, 92.62]

Solvent-accessible surface area (backbone atoms only — not comparable to full-atom values): 12208 Å² total; per-residue (Å²): 144,70,69,66,64,61,54,48,57,50,52,51,51,53,50,52,52,52,50,52,51,52,51,52,53,51,52,52,50,50,54,54,50,52,52,56,54,54,50,54,58,56,51,56,56,54,48,57,57,51,58,61,54,52,68,60,56,71,76,70,79,83,75,87,83,84,87,81,81,84,76,81,70,79,79,79,70,88,64,72,83,86,78,71,64,76,76,60,70,76,40,70,67,58,45,48,54,52,51,49,55,51,52,53,53,52,31,57,78,67,68,68,53,76,50,74,64,59,48,52,54,50,52,53,50,50,54,52,46,49,74,73,68,52,53,75,66,57,49,51,59,73,66,55,52,64,70,63,50,50,54,49,53,52,50,53,55,52,50,53,51,52,53,48,54,53,56,52,60,71,66,66,67,79,80,68,85,88,50,91,45,72,70,50,40,55,48,51,56,52,48,50,72,61,53,70,72,70,83,119

Secondary structure (DSSP, 8-state):
--HHHHHHHHHHHHHHHHHHHHHHHHHHHHHHHHHHHHHHHHHHHHHHHHHHHHHHHTTS---------------------TTS-GGGGG-HHHHHHHHHHHHHHHHHHTT-SPPHHHHHHHHHHHHHHHHTT--HHHHHHHH--HHHHHHHHHHHHHHHHHHHHHHHHHH-----TT-SSHHHHHHHHHHHHHHTTT--